Protein AF-A0A9N9J9A0-F1 (afdb_monomer)

Mean predicted aligned error: 14.8 Å

Secondary structure (DSSP, 8-state):
----SSTT-HHHHHHHHHHHHHHHHHHHHHHHHHHHHHHHHHHHHHHHHHHHHHHT-S-------HHHHHHHHHHHHHHHHHHHHHHHHHHHHHHHHHHHHH----HHHHHHHHHHHHHHHHHHHHHHHTSHHHHHHHHHHHHHHHHS-----HHHHHHHHHHHHHHHTTS--S-THHHHHHHHHHHHHHHHHHHHHHHHHHHHTT-

Solvent-accessible surface area (backbone atoms only — not comparable to full-atom values): 12243 Å² total; per-residue (Å²): 136,82,89,71,86,67,86,84,47,72,69,57,52,53,51,53,46,46,68,62,46,45,59,51,52,51,52,52,52,50,52,42,50,53,51,51,52,52,52,53,52,52,51,54,54,52,53,56,53,64,57,51,59,70,77,60,79,84,76,81,90,78,86,82,67,72,70,56,56,56,53,53,53,53,52,52,55,55,62,55,48,54,50,53,52,51,52,54,51,50,54,42,54,52,53,51,51,50,42,67,74,64,72,60,85,51,70,68,61,56,52,50,49,54,50,44,59,50,47,53,56,50,51,52,52,50,56,55,54,67,31,68,68,48,48,49,51,51,51,52,52,50,48,49,63,71,66,46,71,76,87,68,61,61,68,62,59,52,54,59,49,54,59,55,48,67,68,54,71,78,76,66,91,85,68,70,73,66,61,56,54,56,54,53,56,51,53,56,53,53,54,53,54,57,50,56,52,52,53,52,52,57,55,61,73,75,109

pLDDT: mean 76.97, std 12.54, range [43.31, 94.62]

Structure (mmCIF, N/CA/C/O backbone):
data_AF-A0A9N9J9A0-F1
#
_entry.id   AF-A0A9N9J9A0-F1
#
loop_
_atom_site.group_PDB
_atom_site.id
_atom_site.type_symbol
_atom_site.label_atom_id
_atom_site.label_alt_id
_atom_site.label_comp_id
_atom_site.label_asym_id
_atom_site.label_entity_id
_atom_site.label_seq_id
_atom_site.pdbx_PDB_ins_code
_atom_site.Cartn_x
_atom_site.Cartn_y
_atom_site.Cartn_z
_atom_site.occupancy
_atom_site.B_iso_or_equiv
_atom_site.auth_seq_id
_atom_site.auth_comp_id
_atom_site.auth_asym_id
_atom_site.auth_atom_id
_atom_site.pdbx_PDB_model_num
ATOM 1 N N . ALA A 1 1 ? 25.881 -17.211 -15.265 1.00 43.31 1 ALA A N 1
ATOM 2 C CA . ALA A 1 1 ? 24.775 -17.915 -15.944 1.00 43.31 1 ALA A CA 1
ATOM 3 C C . ALA A 1 1 ? 24.354 -17.073 -17.140 1.00 43.31 1 ALA A C 1
ATOM 5 O O . ALA A 1 1 ? 23.996 -15.922 -16.944 1.00 43.31 1 ALA A O 1
ATOM 6 N N . CYS A 1 2 ? 24.502 -17.584 -18.363 1.00 59.59 2 CYS A N 1
ATOM 7 C CA . CYS A 1 2 ? 24.182 -16.847 -19.588 1.00 59.59 2 CYS A CA 1
ATOM 8 C C . CYS A 1 2 ? 22.933 -17.497 -20.194 1.00 59.59 2 CYS A C 1
ATOM 10 O O . CYS A 1 2 ? 23.038 -18.396 -21.021 1.00 59.59 2 CYS A O 1
ATOM 12 N N . TRP A 1 3 ? 21.762 -17.147 -19.658 1.00 70.44 3 TRP A N 1
ATOM 13 C CA . TRP A 1 3 ? 20.478 -17.702 -20.110 1.00 70.44 3 TRP A CA 1
ATOM 14 C C . TRP A 1 3 ? 20.016 -17.107 -21.446 1.00 70.44 3 TRP A C 1
ATOM 16 O O . TRP A 1 3 ? 19.292 -17.766 -22.182 1.00 70.44 3 TRP A O 1
ATOM 26 N N . TYR A 1 4 ? 20.506 -15.920 -21.809 1.00 70.94 4 TYR A N 1
ATOM 27 C CA . TYR A 1 4 ? 20.144 -15.241 -23.049 1.00 70.94 4 TYR A CA 1
ATOM 28 C C . TYR A 1 4 ? 21.379 -15.048 -23.929 1.00 70.94 4 TYR A C 1
ATOM 30 O O . TYR A 1 4 ? 22.237 -14.207 -23.665 1.00 70.94 4 TYR A O 1
ATOM 38 N N . ARG A 1 5 ? 21.499 -15.868 -24.978 1.00 68.12 5 ARG A N 1
ATOM 39 C CA . ARG A 1 5 ? 22.573 -15.769 -25.975 1.00 68.12 5 ARG A CA 1
ATOM 40 C C . ARG A 1 5 ? 22.069 -14.912 -27.141 1.00 68.12 5 ARG A C 1
ATOM 42 O O . ARG A 1 5 ? 21.139 -15.318 -27.827 1.00 68.12 5 ARG A O 1
ATOM 49 N N . GLY A 1 6 ? 22.675 -13.740 -27.353 1.00 73.38 6 GLY A N 1
ATOM 50 C CA . GLY A 1 6 ? 22.263 -12.779 -28.391 1.00 73.38 6 GLY A CA 1
ATOM 51 C C . GLY A 1 6 ? 21.416 -11.613 -27.866 1.00 73.38 6 GLY A C 1
ATOM 52 O O . GLY A 1 6 ? 20.365 -11.309 -28.436 1.00 73.38 6 GLY A O 1
ATOM 53 N N . SER A 1 7 ? 21.850 -10.972 -26.774 1.00 59.47 7 SER A N 1
ATOM 54 C CA . SER A 1 7 ? 21.230 -9.740 -26.278 1.00 59.47 7 SER A CA 1
ATOM 55 C C . SER A 1 7 ? 21.417 -8.615 -27.307 1.00 59.47 7 SER A C 1
ATOM 57 O O . SER A 1 7 ? 22.534 -8.307 -27.717 1.00 59.47 7 SER A O 1
ATOM 59 N N . GLY A 1 8 ? 20.309 -8.047 -27.787 1.00 67.50 8 GLY A N 1
ATOM 60 C CA . GLY A 1 8 ? 20.309 -6.956 -28.772 1.00 67.50 8 GLY A CA 1
ATOM 61 C C . GLY A 1 8 ? 19.260 -7.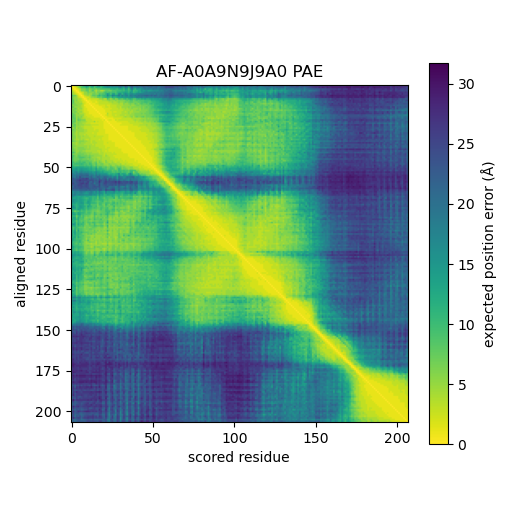091 -29.878 1.00 67.50 8 GLY A C 1
ATOM 62 O O . GLY A 1 8 ? 18.874 -6.091 -30.474 1.00 67.50 8 GLY A O 1
ATOM 63 N N . GLN A 1 9 ? 18.741 -8.296 -30.135 1.00 81.31 9 GLN A N 1
ATOM 64 C CA . GLN A 1 9 ? 17.610 -8.488 -31.051 1.00 81.31 9 GLN A CA 1
ATOM 65 C C . GLN A 1 9 ? 16.278 -8.257 -30.319 1.00 81.31 9 GLN A C 1
ATOM 67 O O . GLN A 1 9 ? 16.037 -8.861 -29.274 1.00 81.31 9 GLN A O 1
ATOM 72 N N . GLN A 1 10 ? 15.394 -7.424 -30.886 1.00 80.38 10 GLN A N 1
ATOM 73 C CA . GLN A 1 10 ? 14.106 -7.030 -30.280 1.00 80.38 10 GLN A CA 1
ATOM 74 C C . GLN A 1 10 ? 13.225 -8.222 -29.857 1.00 80.38 10 GLN A C 1
ATOM 76 O O . GLN A 1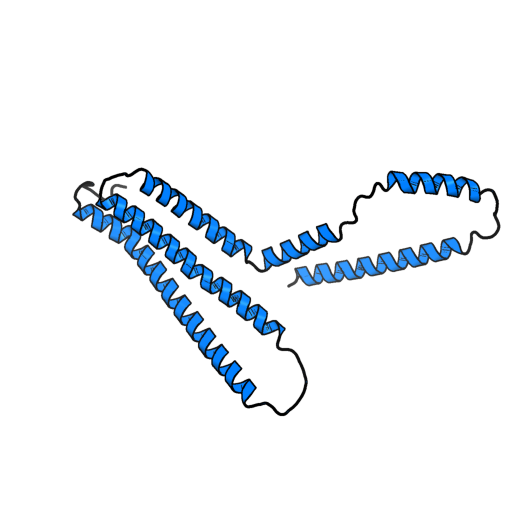 10 ? 12.514 -8.149 -28.859 1.00 80.38 10 GLN A O 1
ATOM 81 N N . TYR A 1 11 ? 13.302 -9.345 -30.577 1.00 82.31 11 TYR A N 1
ATOM 82 C CA . TYR A 1 11 ? 12.536 -10.553 -30.258 1.00 82.31 11 TYR A CA 1
ATOM 83 C C . TYR A 1 11 ? 12.994 -11.242 -28.967 1.00 82.31 11 TYR A C 1
ATOM 85 O O . TYR A 1 11 ? 12.156 -11.651 -28.167 1.00 82.31 11 TYR A O 1
ATOM 93 N N . ASN A 1 12 ? 14.307 -11.325 -28.729 1.00 83.81 12 ASN A N 1
ATOM 94 C CA . ASN A 1 12 ? 14.851 -11.896 -27.490 1.00 83.81 12 ASN A CA 1
ATOM 95 C C . ASN A 1 12 ? 14.485 -11.023 -26.286 1.00 83.81 12 ASN A C 1
ATOM 97 O O . ASN A 1 12 ? 14.220 -11.528 -25.202 1.00 83.81 12 ASN A O 1
ATOM 101 N N . LEU A 1 13 ? 14.409 -9.717 -26.533 1.00 78.44 13 LEU A N 1
ATOM 102 C CA . LEU A 1 13 ? 14.071 -8.683 -25.575 1.00 78.44 13 LEU A CA 1
ATOM 103 C C . LEU A 1 13 ? 12.643 -8.837 -25.017 1.00 78.44 13 LEU A C 1
ATOM 105 O O . LEU A 1 13 ? 12.423 -8.858 -23.809 1.00 78.44 13 LEU A O 1
ATOM 109 N N . ILE A 1 14 ? 11.667 -8.997 -25.916 1.00 84.25 14 ILE A N 1
ATOM 110 C CA . ILE A 1 14 ? 10.261 -9.240 -25.561 1.00 84.25 14 ILE A CA 1
ATOM 111 C C . ILE A 1 14 ? 10.106 -10.561 -24.814 1.00 84.25 14 ILE A C 1
ATOM 113 O O . ILE A 1 14 ? 9.316 -10.652 -23.877 1.00 84.25 14 ILE A O 1
ATOM 117 N N . TRP A 1 15 ? 10.862 -11.581 -25.217 1.00 84.81 15 TRP A N 1
ATOM 118 C CA . TRP A 1 15 ? 10.789 -12.899 -24.602 1.00 84.81 15 TRP A CA 1
ATOM 119 C C . TRP A 1 15 ? 11.352 -12.898 -23.173 1.00 84.81 15 TRP A C 1
ATOM 121 O O . TRP A 1 15 ? 10.729 -13.454 -22.266 1.00 84.81 15 TRP A O 1
ATOM 131 N N . GLU A 1 16 ? 12.483 -12.221 -22.955 1.00 84.38 16 GLU A N 1
ATOM 132 C CA . GLU A 1 16 ? 13.080 -12.003 -21.633 1.00 84.38 16 GLU A CA 1
ATOM 133 C C . GLU A 1 16 ? 12.138 -11.208 -20.720 1.00 84.38 16 GLU A C 1
ATOM 135 O O . GLU A 1 16 ? 11.860 -11.621 -19.593 1.00 84.38 16 GLU A O 1
ATOM 140 N N . TRP A 1 17 ? 11.557 -10.123 -21.235 1.00 84.19 17 TRP A N 1
ATOM 141 C CA . TRP A 1 17 ? 10.593 -9.321 -20.487 1.00 84.19 17 TRP A CA 1
ATOM 142 C C . TRP A 1 17 ? 9.337 -10.121 -20.116 1.00 84.19 17 TRP A C 1
ATOM 144 O O . TRP A 1 17 ? 8.931 -10.140 -18.955 1.00 84.19 17 TRP A O 1
ATOM 154 N N . ALA A 1 18 ? 8.744 -10.837 -21.075 1.00 87.75 18 ALA A N 1
ATOM 155 C CA . ALA A 1 18 ? 7.519 -11.600 -20.856 1.00 87.75 18 ALA A CA 1
ATOM 156 C C . ALA A 1 18 ? 7.714 -12.744 -19.851 1.00 87.75 18 ALA A C 1
ATOM 158 O O . ALA A 1 18 ? 6.825 -13.013 -19.044 1.00 87.75 18 ALA A O 1
ATOM 159 N N . THR A 1 19 ? 8.873 -13.406 -19.863 1.00 87.50 19 THR A N 1
ATOM 160 C CA . THR A 1 19 ? 9.164 -14.476 -18.898 1.00 87.50 19 THR A CA 1
ATOM 161 C C . THR A 1 19 ? 9.528 -13.965 -17.513 1.00 87.50 19 THR A C 1
ATOM 163 O O . THR A 1 19 ? 9.280 -14.677 -16.544 1.00 87.50 19 THR A O 1
ATOM 166 N N . PHE A 1 20 ? 10.066 -12.753 -17.384 1.00 81.19 20 PHE A N 1
ATOM 167 C CA . PHE A 1 20 ? 10.393 -12.193 -16.076 1.00 81.19 20 PHE A CA 1
ATOM 168 C C . PHE A 1 20 ? 9.203 -11.461 -15.442 1.00 81.19 20 PHE A C 1
ATOM 170 O O . PHE A 1 20 ? 8.814 -11.760 -14.315 1.00 81.19 20 PHE A O 1
ATOM 177 N N . TYR A 1 21 ? 8.578 -10.545 -16.182 1.00 82.75 21 TYR A N 1
ATOM 178 C CA . TYR A 1 21 ? 7.505 -9.686 -15.676 1.00 82.75 21 TYR A CA 1
ATOM 179 C C . TYR A 1 21 ? 6.114 -10.278 -15.875 1.00 82.75 21 TYR A C 1
ATOM 181 O O . TYR A 1 21 ? 5.261 -10.108 -15.009 1.00 82.75 21 TYR A O 1
ATOM 189 N N . GLY A 1 22 ? 5.883 -11.045 -16.945 1.00 85.25 22 GLY A N 1
ATOM 190 C CA . GLY A 1 22 ? 4.546 -11.560 -17.256 1.00 85.25 22 GLY A CA 1
ATOM 191 C C . GLY A 1 22 ? 3.948 -12.418 -16.137 1.00 85.25 22 GLY A C 1
ATOM 192 O O . GLY A 1 22 ? 2.769 -12.286 -15.814 1.00 85.25 22 GLY A O 1
ATOM 193 N N . TRP A 1 23 ? 4.762 -13.250 -15.478 1.00 87.94 23 TRP A N 1
ATOM 194 C CA . TRP A 1 23 ? 4.314 -14.058 -14.335 1.00 87.94 23 TRP A CA 1
ATOM 195 C C . TRP A 1 23 ? 4.054 -13.228 -13.079 1.00 87.94 23 TRP A C 1
ATOM 197 O O . TRP A 1 23 ? 3.129 -13.529 -12.319 1.00 87.94 23 TRP A O 1
ATOM 207 N N . ILE A 1 24 ? 4.856 -12.185 -12.863 1.00 80.19 24 ILE A N 1
ATOM 208 C CA . ILE A 1 24 ? 4.695 -11.261 -11.739 1.00 80.19 24 ILE A CA 1
ATOM 209 C C . ILE A 1 24 ? 3.388 -10.487 -11.920 1.00 80.19 24 ILE A C 1
ATOM 211 O O . ILE A 1 24 ? 2.549 -10.491 -11.020 1.00 80.19 24 ILE A O 1
ATOM 215 N N . ASP A 1 25 ? 3.161 -9.928 -13.106 1.00 79.88 25 ASP A N 1
ATOM 216 C CA . ASP A 1 25 ? 1.951 -9.179 -13.437 1.00 79.88 25 ASP A CA 1
ATOM 217 C C . ASP A 1 25 ? 0.699 -10.059 -13.366 1.00 79.88 25 ASP A C 1
ATOM 219 O O . ASP A 1 25 ? -0.306 -9.655 -12.779 1.00 79.88 25 ASP A O 1
ATOM 223 N N . ALA A 1 26 ? 0.757 -11.294 -13.876 1.00 86.12 26 ALA A N 1
ATOM 224 C CA . ALA A 1 26 ? -0.345 -12.249 -13.760 1.00 86.12 26 ALA A CA 1
ATOM 225 C C . ALA A 1 26 ? -0.665 -12.590 -12.294 1.00 86.12 26 ALA A C 1
ATOM 227 O O . ALA A 1 26 ? -1.836 -12.641 -11.909 1.00 86.12 26 ALA A O 1
ATOM 228 N N . SER A 1 27 ? 0.363 -12.774 -11.459 1.00 85.19 27 SER A N 1
ATOM 229 C CA . SER A 1 27 ? 0.202 -13.045 -10.024 1.00 85.19 27 SER A CA 1
ATOM 230 C C . SER A 1 27 ? -0.416 -11.854 -9.290 1.00 85.19 27 SER A C 1
ATOM 232 O O . SER A 1 27 ? -1.332 -12.020 -8.483 1.00 85.19 27 SER A O 1
ATOM 234 N N . ILE A 1 28 ? 0.042 -10.641 -9.603 1.00 80.75 28 ILE A N 1
ATOM 235 C CA . ILE A 1 28 ? -0.497 -9.395 -9.055 1.00 80.75 28 ILE A CA 1
ATOM 236 C C . ILE A 1 28 ? -1.964 -9.220 -9.460 1.00 80.75 28 ILE A C 1
ATOM 238 O O . ILE A 1 28 ? -2.813 -8.946 -8.606 1.00 8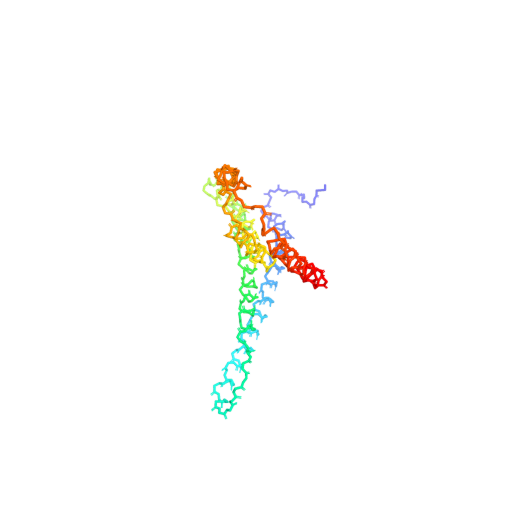0.75 28 ILE A O 1
ATOM 242 N N . LEU A 1 29 ? -2.276 -9.405 -10.745 1.00 83.69 29 LEU A N 1
ATOM 243 C CA . LEU A 1 29 ? -3.627 -9.268 -11.278 1.00 83.69 29 LEU A CA 1
ATOM 244 C C . LEU A 1 29 ? -4.579 -10.278 -10.632 1.00 83.69 29 LEU A C 1
ATOM 246 O O . LEU A 1 29 ? -5.676 -9.912 -10.208 1.00 83.69 29 LEU A O 1
ATOM 250 N N . TYR A 1 30 ? -4.143 -11.531 -10.494 1.00 86.94 30 TYR A N 1
ATOM 251 C CA . TYR A 1 30 ? -4.898 -12.571 -9.803 1.00 86.94 30 TYR A CA 1
ATOM 252 C C . TYR A 1 30 ? -5.202 -12.180 -8.349 1.00 86.94 30 TYR A C 1
ATOM 254 O O . TYR A 1 30 ? -6.363 -12.204 -7.930 1.00 86.94 30 TYR A O 1
ATOM 262 N N . CYS A 1 31 ? -4.192 -11.732 -7.598 1.00 82.56 31 CYS A N 1
ATOM 263 C CA . CYS A 1 31 ? -4.366 -11.251 -6.226 1.00 82.56 31 CYS A CA 1
ATOM 264 C C . CYS A 1 31 ? -5.357 -10.081 -6.142 1.00 82.56 31 CYS A C 1
ATOM 266 O O . CYS A 1 31 ? -6.235 -10.075 -5.276 1.00 82.56 31 CYS A O 1
ATOM 268 N N . ALA A 1 32 ? -5.269 -9.114 -7.058 1.00 80.81 32 ALA A N 1
ATOM 269 C CA . ALA A 1 32 ? -6.185 -7.980 -7.103 1.00 80.81 32 ALA A CA 1
ATOM 270 C C . ALA A 1 32 ? -7.634 -8.424 -7.358 1.00 80.81 32 ALA A C 1
ATOM 272 O O . ALA A 1 32 ? -8.543 -7.975 -6.657 1.00 80.81 32 ALA A O 1
ATOM 273 N N . ILE A 1 33 ? -7.856 -9.344 -8.302 1.00 87.94 33 ILE A N 1
ATOM 274 C CA . ILE A 1 33 ? -9.187 -9.892 -8.600 1.00 87.94 33 ILE A CA 1
ATOM 275 C C . ILE A 1 33 ? -9.775 -10.577 -7.363 1.00 87.94 33 ILE A C 1
ATOM 277 O O . ILE A 1 33 ? -10.915 -10.288 -6.992 1.00 87.94 33 ILE A O 1
ATOM 281 N N . VAL A 1 34 ? -9.002 -11.433 -6.687 1.00 88.50 34 VAL A N 1
ATOM 282 C CA . VAL A 1 34 ? -9.450 -12.134 -5.472 1.00 88.50 34 VAL A CA 1
ATOM 283 C C . VAL A 1 34 ? -9.831 -11.137 -4.375 1.00 88.50 34 VAL A C 1
ATOM 285 O O . VAL A 1 34 ? -10.915 -11.249 -3.797 1.00 88.50 34 VAL A O 1
ATOM 288 N N . ILE A 1 35 ? -9.003 -10.116 -4.128 1.00 83.19 35 ILE A N 1
ATOM 289 C CA . ILE A 1 35 ? -9.296 -9.066 -3.140 1.00 83.19 35 ILE A CA 1
ATOM 290 C C . ILE A 1 35 ? -10.585 -8.320 -3.505 1.00 83.19 35 ILE A C 1
ATOM 292 O O . ILE A 1 35 ? -11.461 -8.152 -2.655 1.00 83.19 35 ILE A O 1
ATOM 296 N N . ILE A 1 36 ? -10.751 -7.922 -4.768 1.00 84.75 36 ILE A N 1
ATOM 297 C CA . ILE A 1 36 ? -11.958 -7.230 -5.239 1.00 84.75 36 ILE A CA 1
ATOM 298 C C . ILE A 1 36 ? -13.198 -8.114 -5.050 1.00 84.75 36 ILE A C 1
ATOM 300 O O . ILE A 1 36 ? -14.227 -7.627 -4.577 1.00 84.75 36 ILE A O 1
ATOM 304 N N . MET A 1 37 ? -13.123 -9.410 -5.368 1.00 91.00 37 MET A N 1
ATOM 305 C CA . MET A 1 37 ? -14.230 -10.350 -5.155 1.00 91.00 37 MET A CA 1
ATOM 306 C C . MET A 1 37 ? -14.610 -10.456 -3.676 1.00 91.00 37 MET A C 1
ATOM 308 O O . MET A 1 37 ? -15.797 -10.404 -3.342 1.00 91.00 37 MET A O 1
ATOM 312 N N . VAL A 1 38 ? -13.619 -10.554 -2.787 1.00 87.00 38 VAL A N 1
ATOM 313 C CA . VAL A 1 38 ? -13.830 -10.606 -1.334 1.00 87.00 38 VAL A CA 1
ATOM 314 C C . VAL A 1 38 ? -14.489 -9.318 -0.838 1.00 87.00 38 VAL A C 1
ATOM 316 O O . VAL A 1 38 ? -15.521 -9.392 -0.170 1.00 87.00 38 VAL A O 1
ATOM 319 N N . ILE A 1 39 ? -13.985 -8.143 -1.235 1.00 83.25 39 ILE A N 1
ATOM 320 C CA . ILE A 1 39 ? -14.57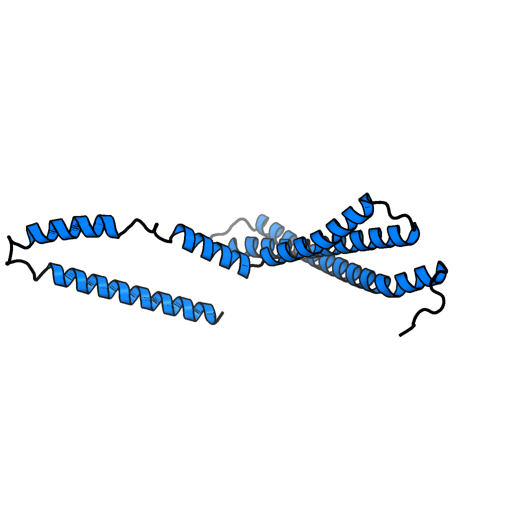3 -6.841 -0.873 1.00 83.25 39 ILE A CA 1
ATOM 321 C C . ILE A 1 39 ? -16.025 -6.745 -1.357 1.00 83.25 39 ILE A C 1
ATOM 323 O O . ILE A 1 39 ? -16.909 -6.377 -0.582 1.00 83.25 39 ILE A O 1
ATOM 327 N N . ARG A 1 40 ? -16.305 -7.104 -2.620 1.00 88.94 40 ARG A N 1
ATOM 328 C CA . ARG A 1 40 ? -17.672 -7.071 -3.172 1.00 88.94 40 ARG A CA 1
ATOM 329 C C . ARG A 1 40 ? -18.605 -7.994 -2.393 1.00 88.94 40 ARG A C 1
ATOM 331 O O . ARG A 1 40 ? -19.726 -7.596 -2.086 1.00 88.94 40 ARG A O 1
ATOM 338 N N . LYS A 1 41 ? -18.142 -9.192 -2.025 1.00 89.69 41 LYS A N 1
ATOM 339 C CA . LYS A 1 41 ? -18.914 -10.141 -1.212 1.00 89.69 41 LYS A CA 1
ATOM 340 C C . LYS A 1 41 ? -19.201 -9.585 0.187 1.00 89.69 41 LYS A C 1
ATOM 342 O O . LYS A 1 41 ? -20.345 -9.649 0.627 1.00 89.69 41 LYS A O 1
ATOM 347 N N . LEU A 1 42 ? -18.209 -8.988 0.848 1.00 84.62 42 LEU A N 1
ATOM 348 C CA . LEU A 1 42 ? -18.375 -8.321 2.147 1.00 84.62 42 LEU A CA 1
ATOM 349 C C . LEU A 1 42 ? -19.381 -7.164 2.075 1.00 84.62 42 LEU A C 1
ATOM 351 O O . LEU A 1 42 ? -20.272 -7.082 2.917 1.00 84.62 42 LEU A O 1
ATOM 355 N N . HIS A 1 43 ? -19.303 -6.320 1.044 1.00 85.00 43 HIS A N 1
ATOM 356 C CA . HIS A 1 43 ? -20.255 -5.224 0.845 1.00 85.00 43 HIS A CA 1
ATOM 357 C C . HIS A 1 43 ? -21.686 -5.711 0.594 1.00 85.00 43 HIS A C 1
ATOM 359 O O . HIS A 1 43 ? -22.634 -5.115 1.104 1.00 85.00 43 HIS A O 1
ATOM 365 N N . LEU A 1 44 ? -21.857 -6.795 -0.168 1.00 89.88 44 LEU A N 1
ATOM 366 C CA . LEU A 1 44 ? -23.172 -7.398 -0.396 1.00 89.88 44 LEU A CA 1
ATOM 367 C C . LEU A 1 44 ? -23.779 -7.943 0.903 1.00 89.88 44 LEU A C 1
ATOM 369 O O . LEU A 1 44 ? -24.964 -7.727 1.157 1.00 89.88 44 LEU A O 1
ATOM 373 N N . VAL A 1 45 ? -22.972 -8.604 1.738 1.00 87.50 45 VAL A N 1
ATOM 374 C CA . VAL A 1 45 ? -23.412 -9.101 3.052 1.00 87.50 45 VAL A CA 1
ATOM 375 C C . VAL A 1 45 ? -23.772 -7.940 3.980 1.00 87.50 45 VAL A C 1
ATOM 377 O O . VAL A 1 45 ? -24.846 -7.963 4.576 1.00 87.50 45 VAL A O 1
ATOM 380 N N . ALA A 1 46 ? -22.940 -6.897 4.042 1.00 83.19 46 ALA A N 1
ATOM 381 C CA . ALA A 1 46 ? -23.207 -5.708 4.853 1.00 83.19 46 ALA A CA 1
ATOM 382 C C . ALA A 1 46 ? -24.522 -5.018 4.449 1.00 83.19 46 ALA A C 1
ATOM 384 O O . ALA A 1 46 ? -25.360 -4.738 5.302 1.00 83.19 46 ALA A O 1
ATOM 385 N N . LYS A 1 47 ? -24.765 -4.845 3.142 1.00 87.50 47 LYS A N 1
ATOM 386 C CA . LYS A 1 47 ? -26.001 -4.231 2.630 1.00 87.50 47 LYS A CA 1
ATOM 387 C C . LYS A 1 47 ? -27.254 -5.050 2.964 1.00 87.50 47 LYS A C 1
ATOM 389 O O . LYS A 1 47 ? -28.318 -4.476 3.178 1.00 87.50 47 LYS A O 1
ATOM 394 N N . LYS A 1 48 ? -27.148 -6.384 3.003 1.00 88.00 48 LYS A N 1
ATOM 395 C CA . LYS A 1 48 ? -28.270 -7.263 3.371 1.00 88.00 48 LYS A CA 1
ATOM 396 C C . LYS A 1 48 ? -28.654 -7.110 4.846 1.00 88.00 48 LYS A C 1
ATOM 398 O O . LYS A 1 48 ? -29.836 -7.175 5.161 1.00 88.00 48 LYS A O 1
ATOM 403 N N . ILE A 1 49 ? -27.670 -6.896 5.720 1.00 82.88 49 ILE A N 1
ATOM 404 C CA . ILE A 1 49 ? -27.890 -6.673 7.155 1.00 82.88 49 ILE A CA 1
ATOM 405 C C . ILE A 1 49 ? -28.536 -5.301 7.380 1.00 82.88 49 ILE A C 1
ATOM 407 O O . ILE A 1 49 ? -29.580 -5.230 8.022 1.00 82.88 49 ILE A O 1
ATOM 411 N N . ASP A 1 50 ? -28.007 -4.244 6.754 1.00 82.69 50 ASP A N 1
ATOM 412 C CA . ASP A 1 50 ? -28.562 -2.884 6.877 1.00 82.69 50 ASP A CA 1
ATOM 413 C C . ASP A 1 50 ? -30.034 -2.792 6.405 1.00 82.69 50 ASP A C 1
ATOM 415 O O . ASP A 1 50 ? -30.812 -1.991 6.921 1.00 82.69 50 ASP A O 1
ATOM 419 N N . GLY A 1 51 ? -30.446 -3.620 5.435 1.00 82.69 51 GLY A N 1
ATOM 420 C CA . GLY A 1 51 ? -31.833 -3.666 4.952 1.00 82.69 51 GLY A CA 1
ATOM 421 C C . GLY A 1 51 ? -32.826 -4.363 5.895 1.00 82.69 51 GLY A C 1
ATOM 422 O O . GLY A 1 51 ? -34.017 -4.053 5.856 1.00 82.69 51 GLY A O 1
ATOM 423 N N . LEU A 1 52 ? -32.363 -5.290 6.743 1.00 77.62 52 LEU A N 1
ATOM 424 C CA . LEU A 1 52 ? -33.213 -6.035 7.686 1.00 77.62 52 LEU A CA 1
ATOM 425 C C . LEU A 1 52 ? -33.536 -5.223 8.950 1.00 77.62 52 LEU A C 1
ATOM 427 O O . LEU A 1 52 ? -34.639 -5.347 9.492 1.00 77.62 52 LEU A O 1
ATOM 431 N N . ASP A 1 53 ? -32.618 -4.351 9.371 1.00 70.25 53 ASP A N 1
ATOM 432 C CA . ASP A 1 53 ? -32.814 -3.474 10.532 1.00 70.25 53 ASP A CA 1
ATOM 433 C C . ASP A 1 53 ? -33.933 -2.447 10.303 1.00 70.25 53 ASP A C 1
ATOM 435 O O . ASP A 1 53 ? -34.696 -2.149 11.220 1.00 70.25 53 ASP A O 1
ATOM 439 N N . PHE A 1 54 ? -34.124 -1.967 9.068 1.00 68.62 54 PHE A N 1
ATOM 440 C CA . PHE A 1 54 ? -35.199 -1.014 8.760 1.00 68.62 54 PHE A CA 1
ATOM 441 C C . PHE A 1 54 ? -36.607 -1.622 8.871 1.00 68.62 54 PHE A C 1
ATOM 443 O O . PHE A 1 54 ? -37.539 -0.931 9.281 1.00 68.62 54 PHE A O 1
ATOM 450 N N . SER A 1 55 ? -36.774 -2.911 8.553 1.00 67.25 55 SER A N 1
ATOM 451 C CA . SER A 1 55 ? -38.085 -3.583 8.624 1.00 67.25 55 SER A CA 1
ATOM 452 C C . SER A 1 55 ? -38.446 -4.094 10.025 1.00 67.25 55 SER A C 1
ATOM 454 O O . SER A 1 55 ? -39.607 -4.408 10.270 1.00 67.25 55 SER A O 1
ATOM 456 N N . SER A 1 56 ? -37.492 -4.142 10.962 1.00 61.72 56 SER A N 1
ATOM 457 C CA . SER A 1 56 ? -37.685 -4.712 12.310 1.00 61.72 56 SER A CA 1
ATOM 458 C C . SER A 1 56 ? -37.868 -3.644 13.403 1.00 61.72 56 SER A C 1
ATOM 460 O O . SER A 1 56 ? -37.652 -3.894 14.591 1.00 61.72 56 SER A O 1
ATOM 462 N N . THR A 1 57 ? -38.286 -2.435 13.018 1.00 56.75 57 THR A N 1
ATOM 463 C CA . THR A 1 57 ? -38.548 -1.314 13.932 1.00 56.75 57 THR A CA 1
ATOM 464 C C . THR A 1 57 ? -39.837 -1.554 14.723 1.00 56.75 57 THR A C 1
ATOM 466 O O . THR A 1 57 ? -40.889 -1.057 14.340 1.00 56.75 57 THR A O 1
ATOM 469 N N . SER A 1 58 ? -39.797 -2.348 15.800 1.00 56.94 58 SER A N 1
ATOM 470 C CA . SER A 1 58 ? -40.738 -2.245 16.943 1.00 56.94 58 SER A CA 1
ATOM 471 C C . SER A 1 58 ? -40.523 -3.311 18.031 1.00 56.94 58 SER A C 1
ATOM 473 O O . SER A 1 58 ? -41.436 -4.057 18.364 1.00 56.94 58 SER A O 1
ATOM 475 N N . ARG A 1 59 ? -39.332 -3.383 18.639 1.00 50.94 59 ARG A N 1
ATOM 476 C CA . ARG A 1 59 ? -39.143 -3.706 20.079 1.00 50.94 59 ARG A CA 1
ATOM 477 C C . ARG A 1 59 ? -37.647 -3.773 20.377 1.00 50.94 59 ARG A C 1
ATOM 479 O O . ARG A 1 59 ? -36.950 -4.671 19.942 1.00 50.94 59 ARG A O 1
ATOM 486 N N . SER A 1 60 ? -37.111 -2.704 20.951 1.00 49.00 60 SER A N 1
ATOM 487 C CA . SER A 1 60 ? -36.869 -2.584 22.396 1.00 49.00 60 SER A CA 1
ATOM 488 C C . SER A 1 60 ? -35.458 -3.032 22.781 1.00 49.00 60 SER A C 1
ATOM 490 O O . SER A 1 60 ? -35.190 -4.199 23.028 1.00 49.00 60 SER A O 1
ATOM 492 N N . SER A 1 61 ? -34.589 -2.023 22.867 1.00 61.38 61 SER A N 1
ATOM 493 C CA . SER A 1 61 ? -33.621 -1.819 23.951 1.00 61.38 61 SER A CA 1
ATOM 494 C C . SER A 1 61 ? -32.764 -3.011 24.393 1.00 61.38 61 SER A C 1
ATOM 496 O O . SER A 1 61 ? -33.077 -3.680 25.377 1.00 61.38 61 SER A O 1
ATOM 498 N N . SER A 1 62 ? -31.598 -3.152 23.765 1.00 52.41 62 SER A N 1
ATOM 499 C CA . SER A 1 62 ? -30.314 -3.309 24.469 1.00 52.41 62 SER A CA 1
ATOM 500 C C . SER A 1 62 ? -29.173 -3.147 23.461 1.00 52.41 62 SER A C 1
ATOM 502 O O . SER A 1 62 ? -28.858 -4.052 22.696 1.00 52.41 62 SER A O 1
ATOM 504 N N . HIS A 1 63 ? -28.592 -1.943 23.410 1.00 52.47 63 HIS A N 1
ATOM 505 C CA . HIS A 1 63 ? -27.282 -1.698 22.792 1.00 52.47 63 HIS A CA 1
ATOM 506 C C . HIS A 1 63 ? -26.214 -2.638 23.396 1.00 52.47 63 HIS A C 1
ATOM 508 O O . HIS A 1 63 ? -26.358 -2.965 24.574 1.00 52.47 63 HIS A O 1
ATOM 514 N N . PRO A 1 64 ? -25.124 -3.009 22.676 1.00 55.41 64 PRO A N 1
ATOM 515 C CA . PRO A 1 64 ? -24.542 -2.269 21.541 1.00 55.41 64 PRO A CA 1
ATOM 516 C C . PRO A 1 64 ? -24.017 -3.123 20.349 1.00 55.41 64 PRO A C 1
ATOM 518 O O . PRO A 1 64 ? -23.271 -4.076 20.551 1.00 55.41 64 PRO A O 1
ATOM 521 N N . PRO A 1 65 ? -24.221 -2.690 19.085 1.00 60.91 65 PRO A N 1
ATOM 522 C CA . PRO A 1 65 ? -23.356 -3.107 17.968 1.00 60.91 65 PRO A CA 1
ATOM 523 C C . PRO A 1 65 ? -22.519 -1.958 17.367 1.00 60.91 65 PRO A C 1
ATOM 525 O O . PRO A 1 65 ? -21.858 -2.134 16.348 1.00 60.91 65 PRO A O 1
ATOM 528 N N . LEU A 1 66 ? -22.490 -0.769 17.982 1.00 59.09 66 LEU A N 1
ATOM 529 C CA . LEU A 1 66 ? -21.745 0.388 17.450 1.00 59.09 66 LEU A CA 1
ATOM 530 C C . LEU A 1 66 ? -20.225 0.151 17.334 1.00 59.09 66 LEU A C 1
ATOM 532 O O . LEU A 1 66 ? -19.587 0.721 16.453 1.00 59.09 66 LEU A O 1
ATOM 536 N N . ILE A 1 67 ? -19.656 -0.717 18.177 1.00 62.66 67 ILE A N 1
ATOM 537 C CA . ILE A 1 67 ? -18.216 -1.031 18.196 1.00 62.66 67 ILE A CA 1
ATOM 538 C C . ILE A 1 67 ? -17.799 -1.917 17.007 1.00 62.66 67 ILE A C 1
ATOM 540 O O . ILE A 1 67 ? -16.688 -1.773 16.493 1.00 62.66 67 ILE A O 1
ATOM 544 N N . SER A 1 68 ? -18.676 -2.798 16.510 1.00 66.88 68 SER A N 1
ATOM 545 C CA . SER A 1 68 ? -18.324 -3.696 15.400 1.00 66.88 68 SER A CA 1
ATOM 546 C C . SER A 1 68 ? -18.265 -2.954 14.061 1.00 66.88 68 SER A C 1
ATOM 548 O O . SER A 1 68 ? -17.397 -3.238 13.234 1.00 66.88 68 SER A O 1
ATOM 550 N N . LYS A 1 69 ? -19.110 -1.934 13.863 1.00 69.38 69 LYS A N 1
ATOM 551 C CA . LYS A 1 69 ? -19.166 -1.156 12.613 1.00 69.38 69 LYS A CA 1
ATOM 552 C C . LYS A 1 69 ? -17.866 -0.395 12.328 1.00 69.38 69 LYS A C 1
ATOM 554 O O . LYS A 1 69 ? -17.399 -0.369 11.188 1.00 69.38 69 LYS A O 1
ATOM 559 N N . THR A 1 70 ? -17.245 0.190 13.352 1.00 72.19 70 THR A N 1
ATOM 560 C CA . THR A 1 70 ? -15.964 0.907 13.229 1.00 72.19 70 THR A CA 1
ATOM 561 C C . THR A 1 70 ? -14.789 -0.033 12.982 1.00 72.19 70 THR A C 1
ATOM 563 O O . THR A 1 70 ? -13.931 0.287 12.158 1.00 72.19 70 THR A O 1
ATOM 566 N N . MET A 1 71 ? -14.758 -1.206 13.625 1.00 74.56 71 MET A N 1
ATOM 567 C CA . MET A 1 71 ? -13.713 -2.208 13.375 1.00 74.56 71 MET A CA 1
ATOM 568 C C . MET A 1 71 ? -13.789 -2.758 11.946 1.00 74.56 71 MET A C 1
ATOM 570 O O . MET A 1 71 ? -12.772 -2.806 11.256 1.00 74.56 71 MET A O 1
ATOM 574 N N . ILE A 1 72 ? -14.992 -3.078 11.459 1.00 73.88 72 ILE A N 1
ATOM 575 C CA . ILE A 1 72 ? -15.201 -3.585 10.093 1.00 73.88 72 ILE A CA 1
ATOM 576 C C . ILE A 1 72 ? -14.798 -2.532 9.050 1.00 73.88 72 ILE A C 1
ATOM 578 O O . ILE A 1 72 ? -14.071 -2.845 8.109 1.00 73.88 72 ILE A O 1
ATOM 582 N N . SER A 1 73 ? -15.198 -1.270 9.243 1.00 77.31 73 SER A N 1
ATOM 583 C CA . SER A 1 73 ? -14.794 -0.143 8.385 1.00 77.31 73 SER A CA 1
ATOM 584 C C . SER A 1 73 ? -13.269 0.025 8.317 1.00 77.31 73 SER A C 1
ATOM 586 O O . SER A 1 73 ? -12.701 0.213 7.238 1.00 77.31 73 SER A O 1
ATOM 588 N N . SER A 1 74 ? -12.587 -0.112 9.458 1.00 77.12 74 SER A N 1
ATOM 589 C CA . SER A 1 74 ? -11.128 -0.022 9.532 1.00 77.12 74 SER A CA 1
ATOM 590 C C . SER A 1 74 ? -10.442 -1.143 8.746 1.00 77.12 74 SER A C 1
ATOM 592 O O . SER A 1 74 ? -9.527 -0.875 7.964 1.00 77.12 74 SER A O 1
ATOM 594 N N . VAL A 1 75 ? -10.927 -2.381 8.879 1.00 79.56 75 VAL A N 1
ATOM 595 C CA . VAL A 1 75 ? -10.391 -3.538 8.145 1.00 79.56 75 VAL A CA 1
ATOM 596 C C . VAL A 1 75 ? -10.604 -3.374 6.641 1.00 79.56 75 VAL A C 1
ATOM 598 O O . VAL A 1 75 ? -9.655 -3.518 5.874 1.00 79.56 75 VAL A O 1
ATOM 601 N N . VAL A 1 76 ? -11.808 -2.996 6.204 1.00 78.44 76 VAL A N 1
ATOM 602 C CA . VAL A 1 76 ? -12.110 -2.798 4.775 1.00 78.44 76 VAL A CA 1
ATOM 603 C C . VAL A 1 76 ? -11.221 -1.711 4.167 1.00 78.44 76 VAL A C 1
ATOM 605 O O . VAL A 1 76 ? -10.698 -1.893 3.068 1.00 78.44 76 VAL A O 1
ATOM 608 N N . ARG A 1 77 ? -10.967 -0.616 4.896 1.00 79.62 77 ARG A N 1
ATOM 609 C CA . ARG A 1 77 ? -10.070 0.449 4.430 1.00 79.62 77 ARG A CA 1
ATOM 610 C C . ARG A 1 77 ? -8.650 -0.064 4.184 1.00 79.62 77 ARG A C 1
ATOM 612 O O . ARG A 1 77 ? -8.070 0.296 3.167 1.00 79.62 77 ARG A O 1
ATOM 619 N N . ARG A 1 78 ? -8.109 -0.927 5.053 1.00 78.00 78 ARG A N 1
ATOM 620 C CA . ARG A 1 78 ? -6.783 -1.547 4.852 1.00 78.00 78 ARG A CA 1
ATOM 621 C C . ARG A 1 78 ? -6.755 -2.443 3.625 1.00 78.00 78 ARG A C 1
ATOM 623 O O . ARG A 1 78 ? -5.837 -2.351 2.821 1.00 78.00 78 ARG A O 1
ATOM 630 N N . VAL A 1 79 ? -7.789 -3.267 3.459 1.00 79.19 79 VAL A N 1
ATOM 631 C CA . VAL A 1 79 ? -7.902 -4.199 2.330 1.00 79.19 79 VAL A CA 1
ATOM 632 C C . VAL A 1 79 ? -7.947 -3.446 0.989 1.00 79.19 79 VAL A C 1
ATOM 634 O O . VAL A 1 79 ? -7.397 -3.932 0.007 1.00 79.19 79 VAL A O 1
ATOM 637 N N . ILE A 1 80 ? -8.505 -2.228 0.955 1.00 81.81 80 ILE A N 1
ATOM 638 C CA . ILE A 1 80 ? -8.531 -1.359 -0.237 1.00 81.81 80 ILE A CA 1
ATOM 639 C C . ILE A 1 80 ? -7.150 -0.772 -0.586 1.00 81.81 80 ILE A C 1
ATOM 641 O O . ILE A 1 80 ? -6.879 -0.533 -1.762 1.00 81.81 80 ILE A O 1
ATOM 645 N N . TRP A 1 81 ? -6.253 -0.565 0.384 1.00 83.44 81 TRP A N 1
ATOM 646 C CA . TRP A 1 81 ? -4.920 -0.009 0.106 1.00 83.44 81 TRP A CA 1
ATOM 647 C C . TRP A 1 81 ? -3.987 -0.989 -0.619 1.00 83.44 81 TRP A C 1
ATOM 649 O O . TRP A 1 81 ? -3.136 -0.551 -1.391 1.00 83.44 81 TRP A O 1
ATOM 659 N N . TYR A 1 82 ? -4.161 -2.303 -0.444 1.00 81.94 82 TYR A N 1
ATOM 660 C CA . TYR A 1 82 ? -3.315 -3.309 -1.102 1.00 81.94 82 TYR A CA 1
ATOM 661 C C . TYR A 1 82 ? -3.418 -3.287 -2.641 1.00 81.94 82 TYR A C 1
ATOM 663 O O . TYR A 1 82 ? -2.377 -3.230 -3.298 1.00 81.94 82 TYR A O 1
ATOM 671 N N . PRO A 1 83 ? -4.621 -3.249 -3.251 1.00 80.12 83 PRO A N 1
ATOM 672 C CA . PRO A 1 83 ? -4.766 -3.026 -4.688 1.00 80.12 83 PRO A CA 1
ATOM 673 C C . PRO A 1 83 ? -4.126 -1.725 -5.181 1.00 80.12 83 PRO A C 1
ATOM 675 O O . PRO A 1 83 ? -3.583 -1.702 -6.278 1.00 80.12 83 PRO A O 1
ATOM 678 N N . VAL A 1 84 ? -4.163 -0.651 -4.385 1.00 82.50 84 VAL A N 1
ATOM 679 C CA . VAL A 1 84 ? -3.582 0.653 -4.760 1.00 82.50 84 VAL A CA 1
ATOM 680 C C . VAL A 1 84 ? -2.054 0.578 -4.827 1.00 82.50 84 VAL A C 1
ATOM 682 O O . VAL A 1 84 ? -1.450 1.106 -5.763 1.00 82.50 84 VAL A O 1
ATOM 685 N N . ILE A 1 85 ? -1.428 -0.125 -3.881 1.00 84.25 85 ILE A N 1
ATOM 686 C CA . ILE A 1 85 ? 0.014 -0.407 -3.916 1.00 84.25 85 ILE A CA 1
ATOM 687 C C . ILE A 1 85 ? 0.368 -1.216 -5.166 1.00 84.25 85 ILE A C 1
ATOM 689 O O . ILE A 1 85 ? 1.295 -0.854 -5.889 1.00 84.25 85 ILE A O 1
ATOM 693 N N . LEU A 1 86 ? -0.406 -2.265 -5.460 1.00 83.12 86 LEU A N 1
ATOM 694 C CA . LEU A 1 86 ? -0.201 -3.107 -6.643 1.00 83.12 86 LEU A CA 1
ATOM 695 C C . LEU A 1 86 ? -0.339 -2.315 -7.949 1.00 83.12 86 LEU A C 1
ATOM 697 O O . LEU A 1 86 ? 0.470 -2.481 -8.857 1.00 83.12 86 LEU A O 1
ATOM 701 N N . LEU A 1 87 ? -1.318 -1.412 -8.034 1.00 83.38 87 LEU A N 1
ATOM 702 C CA . LEU A 1 87 ? -1.522 -0.563 -9.208 1.00 83.38 87 LEU A CA 1
ATOM 703 C C . LEU A 1 87 ? -0.333 0.375 -9.446 1.00 83.38 87 LEU A C 1
ATOM 705 O O . LEU A 1 87 ? 0.096 0.581 -10.581 1.00 83.38 87 LEU A O 1
ATOM 709 N N . THR A 1 88 ? 0.222 0.906 -8.357 1.00 84.75 88 THR A N 1
ATOM 710 C CA . THR A 1 88 ? 1.399 1.776 -8.404 1.00 84.75 88 THR A CA 1
ATOM 711 C C . THR A 1 88 ? 2.625 0.994 -8.891 1.00 84.75 88 THR A C 1
ATOM 713 O O . THR A 1 88 ? 3.373 1.496 -9.732 1.00 84.75 88 THR A O 1
ATOM 716 N N . GLN A 1 89 ? 2.770 -0.269 -8.470 1.00 84.00 89 GLN A N 1
ATOM 717 C CA . GLN A 1 89 ? 3.828 -1.167 -8.944 1.00 84.00 89 GLN A CA 1
ATOM 718 C C . GLN A 1 89 ? 3.753 -1.417 -10.450 1.00 84.00 89 GLN A C 1
ATOM 720 O O . GLN A 1 89 ? 4.749 -1.248 -11.154 1.00 84.00 89 GLN A O 1
ATOM 725 N N . ILE A 1 90 ? 2.561 -1.767 -10.942 1.00 84.56 90 ILE A N 1
ATOM 726 C CA . ILE A 1 90 ? 2.318 -2.011 -12.369 1.00 84.56 90 ILE A CA 1
ATOM 727 C C . ILE A 1 90 ? 2.667 -0.757 -13.174 1.00 84.56 90 ILE A C 1
ATOM 729 O O . ILE A 1 90 ? 3.362 -0.840 -14.182 1.00 84.56 90 ILE A O 1
ATOM 733 N N . SER A 1 91 ? 2.245 0.424 -12.711 1.00 83.50 91 SER A N 1
ATOM 734 C CA . SER A 1 91 ? 2.529 1.677 -13.419 1.00 83.50 91 SER A CA 1
ATOM 735 C C . SER A 1 91 ? 4.030 1.976 -13.549 1.00 83.50 91 SER A C 1
ATOM 737 O O . SER A 1 91 ? 4.463 2.458 -14.594 1.00 83.50 91 SER A O 1
ATOM 739 N N . CYS A 1 92 ? 4.838 1.630 -12.540 1.00 84.56 92 CYS A N 1
ATOM 740 C CA . CYS A 1 92 ? 6.293 1.775 -12.609 1.00 84.56 92 CYS A CA 1
ATOM 741 C C . CYS A 1 92 ? 6.914 0.778 -13.594 1.00 84.56 92 CYS A C 1
ATOM 743 O O . CYS A 1 92 ? 7.739 1.176 -14.416 1.00 84.56 92 CYS A O 1
ATOM 745 N N . GLY A 1 93 ? 6.471 -0.484 -13.569 1.00 83.50 93 GLY A N 1
ATOM 746 C CA . GLY A 1 93 ? 6.922 -1.501 -14.524 1.00 83.50 93 GLY A CA 1
ATOM 747 C C . GLY A 1 93 ? 6.589 -1.134 -15.974 1.00 83.50 93 GLY A C 1
ATOM 748 O O . GLY A 1 93 ? 7.414 -1.306 -16.871 1.00 83.50 93 GLY A O 1
ATOM 749 N N . LEU A 1 94 ? 5.418 -0.534 -16.215 1.00 84.38 94 LEU A N 1
ATOM 750 C CA . LEU A 1 94 ? 5.035 -0.036 -17.539 1.00 84.38 94 LEU A CA 1
ATOM 751 C C . LEU A 1 94 ? 5.940 1.104 -18.020 1.00 84.38 94 LEU A C 1
ATOM 753 O O . LEU A 1 94 ? 6.305 1.129 -19.194 1.00 84.38 94 LEU A O 1
ATOM 757 N N . MET A 1 95 ? 6.336 2.022 -17.134 1.00 84.25 95 MET A N 1
ATOM 758 C CA . MET A 1 95 ? 7.269 3.102 -17.483 1.00 84.25 95 MET A CA 1
ATOM 759 C C . MET A 1 95 ? 8.660 2.569 -17.832 1.00 84.25 95 MET A C 1
ATOM 761 O O . MET A 1 95 ? 9.275 3.033 -18.791 1.00 84.25 95 MET A O 1
ATOM 765 N N . GLU A 1 96 ? 9.140 1.568 -17.098 1.00 82.38 96 GLU A N 1
ATOM 766 C CA . GLU A 1 96 ? 10.409 0.898 -17.392 1.00 82.38 96 GLU A CA 1
ATOM 767 C C . GLU A 1 96 ? 10.348 0.144 -18.727 1.00 82.38 96 GLU A C 1
ATOM 769 O O . GLU A 1 96 ? 11.254 0.247 -19.550 1.00 82.38 96 GLU A O 1
ATOM 774 N N . THR A 1 97 ? 9.225 -0.516 -19.006 1.00 83.00 97 THR A N 1
ATOM 775 C CA . THR A 1 97 ? 8.973 -1.185 -20.291 1.00 83.00 97 THR A CA 1
ATOM 776 C C . THR A 1 97 ? 8.937 -0.180 -21.444 1.00 83.00 97 THR A C 1
ATOM 778 O O . THR A 1 97 ? 9.525 -0.402 -22.501 1.00 83.00 97 THR A O 1
ATOM 781 N N . TYR A 1 98 ? 8.295 0.970 -21.237 1.00 85.19 98 TYR A N 1
ATOM 782 C CA . TYR A 1 98 ? 8.260 2.053 -22.215 1.00 85.19 98 TYR A CA 1
ATOM 783 C C . TYR A 1 98 ? 9.661 2.610 -22.497 1.00 85.19 98 TYR A C 1
ATOM 785 O O . TYR A 1 98 ? 10.024 2.832 -23.654 1.00 85.19 98 TYR A O 1
ATOM 793 N N . PHE A 1 99 ? 10.464 2.809 -21.452 1.00 83.88 99 PHE A N 1
ATOM 794 C CA . PHE A 1 99 ? 11.861 3.217 -21.570 1.00 83.88 99 PHE A CA 1
ATOM 795 C C . PHE A 1 99 ? 12.681 2.204 -22.375 1.00 83.88 99 PHE A C 1
ATOM 797 O O . PHE A 1 99 ? 13.447 2.569 -23.269 1.00 83.88 99 PHE A O 1
ATOM 804 N N . TYR A 1 100 ? 12.461 0.927 -22.083 1.00 79.75 100 TYR A N 1
ATOM 805 C CA . TYR A 1 100 ? 13.158 -0.186 -22.698 1.00 79.75 100 TYR A CA 1
ATOM 806 C C . TYR A 1 100 ? 12.872 -0.314 -24.200 1.00 79.75 100 TYR A C 1
ATOM 808 O O . TYR A 1 100 ? 13.790 -0.579 -24.969 1.00 79.75 100 TYR A O 1
ATOM 816 N N . ILE A 1 101 ? 11.632 -0.050 -24.629 1.00 84.56 101 ILE A N 1
ATOM 817 C CA . ILE A 1 101 ? 11.231 -0.088 -26.045 1.00 84.56 101 ILE A CA 1
ATOM 818 C C . ILE A 1 101 ? 11.759 1.123 -26.820 1.00 84.56 101 ILE A C 1
ATOM 820 O O . ILE A 1 101 ? 12.209 0.986 -27.956 1.00 84.56 101 ILE A O 1
ATOM 824 N N . ASN A 1 102 ? 11.683 2.321 -26.237 1.00 85.69 102 ASN A N 1
ATOM 825 C CA . ASN A 1 102 ? 11.987 3.544 -26.978 1.00 85.69 102 ASN A CA 1
ATOM 826 C C . ASN A 1 102 ? 13.486 3.848 -27.067 1.00 85.69 102 ASN A C 1
ATOM 828 O O . ASN A 1 102 ? 13.868 4.670 -27.890 1.00 85.69 102 ASN A O 1
ATOM 832 N N . HIS A 1 103 ? 14.332 3.240 -26.227 1.00 83.50 103 HIS A N 1
ATOM 833 C CA . HIS A 1 103 ? 15.778 3.509 -26.136 1.00 83.50 103 HIS A CA 1
ATOM 834 C C . HIS A 1 103 ? 16.159 4.996 -25.936 1.00 83.50 103 HIS A C 1
ATOM 836 O O . HIS A 1 103 ? 17.337 5.351 -25.991 1.00 83.50 103 HIS A O 1
ATOM 842 N N . VAL A 1 104 ? 15.187 5.877 -25.672 1.00 87.31 104 VAL A N 1
ATOM 843 C CA . VAL A 1 104 ? 15.395 7.311 -25.461 1.00 87.31 104 VAL A CA 1
ATOM 844 C C . VAL A 1 104 ? 15.265 7.614 -23.974 1.00 87.31 104 VAL A C 1
ATOM 846 O O . VAL A 1 104 ? 14.176 7.618 -23.399 1.00 87.31 104 VAL A O 1
ATOM 849 N N . ILE A 1 105 ? 16.405 7.918 -23.359 1.00 83.38 105 ILE A N 1
ATOM 850 C CA . ILE A 1 105 ? 16.497 8.326 -21.959 1.00 83.38 105 ILE A CA 1
ATOM 851 C C . ILE A 1 105 ? 16.202 9.820 -21.875 1.00 83.38 105 ILE A C 1
ATOM 853 O O . ILE A 1 105 ? 17.115 10.644 -21.917 1.00 83.38 105 ILE A O 1
ATOM 857 N N . THR A 1 106 ? 14.927 10.199 -21.767 1.00 87.94 106 THR A N 1
ATOM 858 C CA . THR A 1 106 ? 14.624 11.591 -21.419 1.00 87.94 106 THR A CA 1
ATOM 859 C C . THR A 1 106 ? 14.786 11.790 -19.903 1.00 87.94 106 THR A C 1
ATOM 861 O O . THR A 1 106 ? 14.238 11.010 -19.117 1.00 87.94 106 THR A O 1
ATOM 864 N N . PRO A 1 107 ? 15.513 12.837 -19.458 1.00 89.06 107 PRO A N 1
ATOM 865 C CA . PRO A 1 107 ? 15.673 13.160 -18.039 1.00 89.06 107 PRO A CA 1
ATOM 866 C C . PRO A 1 107 ? 14.375 13.176 -17.203 1.00 89.06 107 PRO A C 1
ATOM 868 O O . PRO A 1 107 ? 14.401 12.637 -16.096 1.00 89.06 107 PRO A O 1
ATOM 871 N N . PRO A 1 108 ? 13.227 13.717 -17.676 1.00 88.31 108 PRO A N 1
ATOM 872 C CA . PRO A 1 108 ? 11.997 13.706 -16.881 1.00 88.31 108 PRO A CA 1
ATOM 873 C C . PRO A 1 108 ? 11.488 12.294 -16.569 1.00 88.31 108 PRO A C 1
ATOM 875 O O . PRO A 1 108 ? 11.032 12.055 -15.455 1.00 88.31 108 PRO A O 1
ATOM 878 N N . ILE A 1 109 ? 11.599 11.344 -17.504 1.00 83.38 109 ILE A N 1
ATOM 879 C CA . ILE A 1 109 ? 11.131 9.964 -17.296 1.00 83.38 109 ILE A CA 1
ATOM 880 C C . ILE A 1 109 ? 11.956 9.275 -16.205 1.00 83.38 109 ILE A C 1
ATOM 882 O O . ILE A 1 109 ? 11.399 8.585 -15.356 1.00 83.38 109 ILE A O 1
ATOM 886 N N . MET A 1 110 ? 13.268 9.525 -16.164 1.00 86.12 110 MET A N 1
ATOM 887 C CA . MET A 1 110 ? 14.139 8.984 -15.117 1.00 86.12 110 MET A CA 1
ATOM 888 C C . MET A 1 110 ? 13.735 9.489 -13.720 1.00 86.12 110 MET A C 1
ATOM 890 O O . MET A 1 110 ? 13.688 8.706 -12.771 1.00 86.12 110 MET A O 1
ATOM 894 N N . ILE A 1 111 ? 13.384 10.775 -13.596 1.00 90.44 111 ILE A N 1
ATOM 895 C CA . ILE A 1 111 ? 12.880 11.355 -12.340 1.00 90.44 111 ILE A CA 1
ATOM 896 C C . ILE A 1 111 ? 11.562 10.683 -11.930 1.00 90.44 111 ILE A C 1
ATOM 898 O O . ILE A 1 111 ? 11.399 10.320 -10.765 1.00 90.44 111 ILE A O 1
ATOM 902 N N . PHE A 1 112 ? 10.647 10.455 -12.877 1.00 86.00 112 PHE A N 1
ATOM 903 C CA . PHE A 1 112 ? 9.396 9.745 -12.601 1.00 86.00 112 PHE A CA 1
ATOM 904 C C . PHE A 1 112 ? 9.623 8.314 -12.106 1.00 86.00 112 PHE A C 1
ATOM 906 O O . PHE A 1 112 ? 8.951 7.907 -11.162 1.00 86.00 112 PHE A O 1
ATOM 913 N N . SER A 1 113 ? 10.590 7.576 -12.655 1.00 85.50 113 SER A N 1
ATOM 914 C CA . SER A 1 113 ? 10.928 6.232 -12.165 1.00 85.50 113 SER A CA 1
ATOM 915 C C . SER A 1 113 ? 11.470 6.250 -10.733 1.00 85.50 113 SER A C 1
ATOM 917 O O . SER A 1 113 ? 11.081 5.417 -9.916 1.00 85.50 113 SER A O 1
ATOM 919 N N . PHE A 1 114 ? 12.311 7.228 -10.383 1.00 87.25 114 PHE A N 1
ATOM 920 C CA . PHE A 1 114 ? 12.787 7.397 -9.004 1.00 87.25 114 PHE A CA 1
ATOM 921 C C . PHE A 1 114 ? 11.654 7.724 -8.028 1.00 87.25 114 PHE A C 1
ATOM 923 O O . PHE A 1 114 ? 11.599 7.164 -6.928 1.00 87.25 114 PHE A O 1
ATOM 930 N N . ILE A 1 115 ? 10.730 8.597 -8.434 1.00 90.50 115 ILE A N 1
ATOM 931 C CA . ILE A 1 115 ? 9.521 8.897 -7.658 1.00 90.50 115 ILE A CA 1
ATOM 932 C C . ILE A 1 115 ? 8.668 7.629 -7.518 1.00 90.50 115 ILE A C 1
ATOM 934 O O . ILE A 1 115 ? 8.208 7.334 -6.419 1.00 90.50 115 ILE A O 1
ATOM 938 N N . GLY A 1 116 ? 8.526 6.853 -8.594 1.00 84.56 116 GLY A N 1
ATOM 939 C CA . GLY A 1 116 ? 7.835 5.564 -8.653 1.00 84.56 116 GLY A CA 1
ATOM 940 C C . GLY A 1 116 ? 8.361 4.527 -7.652 1.00 84.56 116 GLY A C 1
ATOM 941 O O . GLY A 1 116 ? 7.614 3.960 -6.854 1.00 84.56 116 GLY A O 1
ATOM 942 N N . MET A 1 117 ? 9.678 4.334 -7.617 1.00 84.94 117 MET A N 1
ATOM 943 C CA . MET A 1 117 ? 10.314 3.439 -6.644 1.00 84.94 117 MET A CA 1
ATOM 944 C C . MET A 1 117 ? 10.160 3.952 -5.206 1.00 84.94 117 MET A C 1
ATOM 946 O O . MET A 1 117 ? 9.920 3.180 -4.277 1.00 84.94 117 MET A O 1
ATOM 950 N N . SER A 1 118 ? 10.243 5.270 -5.012 1.00 90.94 118 SER A N 1
ATOM 951 C CA . SER A 1 118 ? 10.096 5.888 -3.689 1.00 90.94 118 SER A CA 1
ATOM 952 C C . SER A 1 118 ? 8.660 5.790 -3.165 1.00 90.94 118 SER A C 1
ATOM 954 O O . SER A 1 118 ? 8.447 5.532 -1.977 1.00 90.94 118 SER A O 1
ATOM 956 N N . ILE A 1 119 ? 7.660 5.951 -4.041 1.00 88.38 119 ILE A N 1
ATOM 957 C CA . ILE A 1 119 ? 6.247 5.890 -3.659 1.00 88.38 119 ILE A CA 1
ATOM 958 C C . ILE A 1 119 ? 5.839 4.475 -3.249 1.00 88.38 119 ILE A C 1
ATOM 960 O O . ILE A 1 119 ? 5.028 4.333 -2.339 1.00 88.38 119 ILE A O 1
ATOM 964 N N . GLN A 1 120 ? 6.449 3.430 -3.822 1.00 85.62 120 GLN A N 1
ATOM 965 C CA . GLN A 1 120 ? 6.230 2.051 -3.380 1.00 85.62 120 GLN A CA 1
ATOM 966 C C . GLN A 1 120 ? 6.629 1.874 -1.905 1.00 85.62 120 GLN A C 1
ATOM 968 O O . GLN A 1 120 ? 5.838 1.382 -1.097 1.00 85.62 120 GLN A O 1
ATOM 973 N N . GLY A 1 121 ? 7.833 2.322 -1.532 1.00 86.25 121 GLY A N 1
ATOM 974 C CA . GLY A 1 121 ? 8.302 2.284 -0.144 1.00 86.25 121 GLY A CA 1
ATOM 975 C C . GLY A 1 121 ? 7.425 3.125 0.787 1.00 86.25 121 GLY A C 1
ATOM 976 O O . GLY A 1 121 ? 7.053 2.674 1.872 1.00 86.25 121 GLY A O 1
ATOM 977 N N . PHE A 1 122 ? 7.026 4.314 0.332 1.00 88.69 122 PHE A N 1
ATOM 978 C CA . PHE A 1 122 ? 6.148 5.206 1.085 1.00 88.69 122 PHE A CA 1
ATOM 979 C C . PHE A 1 122 ? 4.757 4.606 1.331 1.00 88.69 122 PHE A C 1
ATOM 981 O O . PHE A 1 122 ? 4.270 4.636 2.459 1.00 88.69 122 PHE A O 1
ATOM 988 N N . LEU A 1 123 ? 4.118 4.024 0.313 1.00 84.81 123 LEU A N 1
ATOM 989 C CA . LEU A 1 123 ? 2.799 3.405 0.453 1.00 84.81 123 LEU A CA 1
ATOM 990 C C . LEU A 1 123 ? 2.844 2.164 1.352 1.00 84.81 123 LEU A C 1
ATOM 992 O O . LEU A 1 123 ? 1.937 1.973 2.162 1.00 84.81 123 LEU A O 1
ATOM 996 N N . ASN A 1 124 ? 3.913 1.366 1.276 1.00 84.31 124 ASN A N 1
ATOM 997 C CA . ASN A 1 124 ? 4.134 0.265 2.213 1.00 84.31 124 ASN A CA 1
ATOM 998 C C . ASN A 1 124 ? 4.247 0.781 3.655 1.00 84.31 124 ASN A C 1
ATOM 1000 O O . ASN A 1 124 ? 3.561 0.277 4.544 1.00 84.31 124 ASN A O 1
ATOM 1004 N N . ALA A 1 125 ? 5.041 1.830 3.891 1.00 85.94 125 ALA A N 1
ATOM 1005 C CA . ALA A 1 125 ? 5.156 2.458 5.208 1.00 85.94 125 ALA A CA 1
ATOM 1006 C C . ALA A 1 125 ? 3.819 3.038 5.702 1.00 85.94 125 ALA A C 1
ATOM 1008 O O . ALA A 1 125 ? 3.503 2.959 6.891 1.00 85.94 125 ALA A O 1
ATOM 1009 N N . LEU A 1 126 ? 3.003 3.579 4.794 1.00 84.19 126 LEU A N 1
ATOM 1010 C CA . LEU A 1 126 ? 1.671 4.096 5.097 1.00 84.19 126 LEU A CA 1
ATOM 1011 C C . LEU A 1 126 ? 0.725 2.965 5.519 1.00 84.19 126 LEU A C 1
ATOM 1013 O O . LEU A 1 126 ? 0.028 3.101 6.525 1.00 84.19 126 LEU A O 1
ATOM 1017 N N . VAL A 1 127 ? 0.738 1.828 4.817 1.00 83.06 127 VAL A N 1
ATOM 1018 C CA . VAL A 1 127 ? -0.043 0.641 5.202 1.00 83.06 127 VAL A CA 1
ATOM 1019 C C . VAL A 1 127 ? 0.393 0.094 6.559 1.00 83.06 127 VAL A C 1
ATOM 1021 O O . VAL A 1 127 ? -0.468 -0.179 7.394 1.00 83.06 127 VAL A O 1
ATOM 1024 N N . PHE A 1 128 ? 1.698 0.023 6.835 1.00 83.00 128 PHE A N 1
ATOM 1025 C CA . PHE A 1 128 ? 2.195 -0.352 8.165 1.00 83.00 128 PHE A CA 1
ATOM 1026 C C . PHE A 1 128 ? 1.780 0.648 9.250 1.00 83.00 128 PHE A C 1
ATOM 1028 O O . PHE A 1 128 ? 1.408 0.250 10.351 1.00 83.00 128 PHE A O 1
ATOM 1035 N N . SER A 1 129 ? 1.769 1.945 8.942 1.00 78.25 129 SER A N 1
ATOM 1036 C CA . SER A 1 129 ? 1.345 2.985 9.890 1.00 78.25 129 SER A CA 1
ATOM 1037 C C . SER A 1 129 ? -0.141 2.902 10.240 1.00 78.25 129 SER A C 1
ATOM 1039 O O . SER A 1 129 ? -0.548 3.313 11.325 1.00 78.25 129 SER A O 1
ATOM 1041 N N . GLN A 1 130 ? -0.962 2.364 9.336 1.00 76.56 130 GLN A N 1
ATOM 1042 C CA . GLN A 1 130 ? -2.379 2.125 9.592 1.00 76.56 130 GLN A CA 1
ATOM 1043 C C . GLN A 1 130 ? -2.630 0.900 10.468 1.00 76.56 130 GLN A C 1
ATOM 1045 O O . GLN A 1 130 ? -3.791 0.675 10.820 1.00 76.56 130 GLN A O 1
ATOM 1050 N N . ASP A 1 131 ? -1.607 0.112 10.819 1.00 80.94 131 ASP A N 1
ATOM 1051 C CA . ASP A 1 131 ? -1.782 -1.060 11.663 1.00 80.94 131 ASP A CA 1
ATOM 1052 C C . ASP A 1 131 ? -2.297 -0.688 13.070 1.00 80.94 1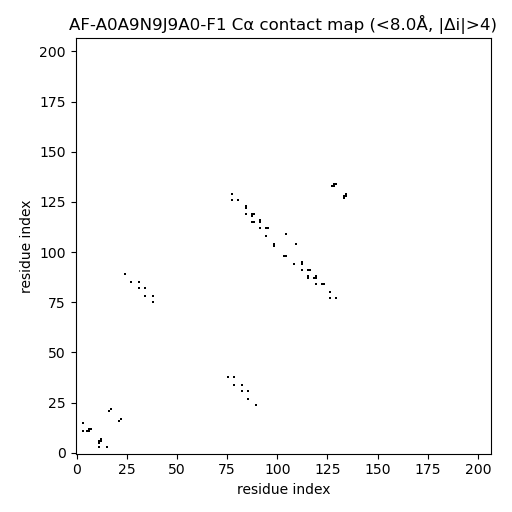31 ASP A C 1
ATOM 1054 O O . ASP A 1 131 ? -2.059 0.402 13.599 1.00 80.94 131 ASP A O 1
ATOM 1058 N N . ILE A 1 132 ? -3.082 -1.590 13.668 1.00 71.62 132 ILE A N 1
ATOM 1059 C CA . ILE A 1 132 ? -3.791 -1.364 14.933 1.00 71.62 132 ILE A CA 1
ATOM 1060 C C . ILE A 1 132 ? -2.751 -1.220 16.035 1.00 71.62 132 ILE A C 1
ATOM 1062 O O . ILE A 1 132 ? -2.888 -0.326 16.864 1.00 71.62 132 ILE A O 1
ATOM 1066 N N . ALA A 1 133 ? -1.674 -2.005 15.965 1.00 77.62 133 ALA A N 1
ATOM 1067 C CA . ALA A 1 133 ? -0.544 -1.916 16.875 1.00 77.62 133 ALA A CA 1
ATOM 1068 C C . ALA A 1 133 ? 0.107 -0.522 16.852 1.00 77.62 133 ALA A C 1
ATOM 1070 O O . ALA A 1 133 ? 0.284 0.094 17.902 1.00 77.62 133 ALA A O 1
ATOM 1071 N N . VAL A 1 134 ? 0.387 0.027 15.663 1.00 80.56 134 VAL A N 1
ATOM 1072 C CA . VAL A 1 134 ? 1.018 1.352 15.527 1.00 80.56 134 VAL A CA 1
ATOM 1073 C C . VAL A 1 134 ? 0.075 2.457 15.991 1.00 80.56 134 VAL A C 1
ATOM 1075 O O . VAL A 1 134 ? 0.486 3.358 16.718 1.00 80.56 134 VAL A O 1
ATOM 1078 N N . THR A 1 135 ? -1.207 2.366 15.636 1.00 78.44 135 THR A N 1
ATOM 1079 C CA . THR A 1 135 ? -2.212 3.357 16.044 1.00 78.44 135 THR A CA 1
ATOM 1080 C C . THR A 1 135 ? -2.422 3.353 17.561 1.00 78.44 135 THR A C 1
ATOM 1082 O O . THR A 1 135 ? -2.551 4.413 18.176 1.00 78.44 135 THR A O 1
ATOM 1085 N N . GLN A 1 136 ? -2.444 2.169 18.179 1.00 83.19 136 GLN A N 1
ATOM 1086 C CA . GLN A 1 136 ? -2.522 2.022 19.631 1.00 83.19 136 GLN A CA 1
ATOM 1087 C C . GLN A 1 136 ? -1.275 2.596 20.301 1.00 83.19 136 GLN A C 1
ATOM 1089 O O . GLN A 1 136 ? -1.403 3.420 21.202 1.00 83.19 136 GLN A O 1
ATOM 1094 N N . TRP A 1 137 ? -0.082 2.251 19.816 1.00 88.88 137 TRP A N 1
ATOM 1095 C CA . TRP A 1 137 ? 1.172 2.784 20.346 1.00 88.88 137 TRP A CA 1
ATOM 1096 C C . TRP A 1 137 ? 1.250 4.312 20.242 1.00 88.88 137 TRP A C 1
ATOM 1098 O O . TRP A 1 137 ? 1.591 4.977 21.218 1.00 88.88 137 TRP A O 1
ATOM 1108 N N . LEU A 1 138 ? 0.839 4.888 19.108 1.00 85.88 138 LEU A N 1
ATOM 1109 C CA . LEU A 1 138 ? 0.742 6.339 18.927 1.00 85.88 138 LEU A CA 1
ATOM 1110 C C . LEU A 1 138 ? -0.207 6.971 19.943 1.00 85.88 138 LEU A C 1
ATOM 1112 O O . LEU A 1 138 ? 0.137 7.991 20.533 1.00 85.88 138 LEU A O 1
ATOM 1116 N N . ARG A 1 139 ? -1.375 6.363 20.191 1.00 87.00 139 ARG A N 1
ATOM 1117 C CA . ARG A 1 139 ? -2.306 6.832 21.227 1.00 87.00 139 ARG A CA 1
ATOM 1118 C C . ARG A 1 139 ? -1.675 6.790 22.613 1.00 87.00 139 ARG A C 1
ATOM 1120 O O . ARG A 1 139 ? -1.770 7.785 23.325 1.00 87.00 139 ARG A O 1
ATOM 1127 N N . TYR A 1 140 ? -1.006 5.697 22.978 1.00 90.69 140 TYR A N 1
ATOM 1128 C CA . TYR A 1 140 ? -0.311 5.596 24.262 1.00 90.69 140 TYR A CA 1
ATOM 1129 C C . TYR A 1 140 ? 0.796 6.641 24.388 1.00 90.69 140 TYR A C 1
ATOM 1131 O O . TYR A 1 140 ? 0.872 7.324 25.401 1.00 90.69 140 TYR A O 1
ATOM 1139 N N . MET A 1 141 ? 1.606 6.844 23.351 1.00 91.06 141 MET A N 1
ATOM 1140 C CA . MET A 1 141 ? 2.671 7.845 23.355 1.00 91.06 141 MET A CA 1
ATOM 1141 C C . MET A 1 141 ? 2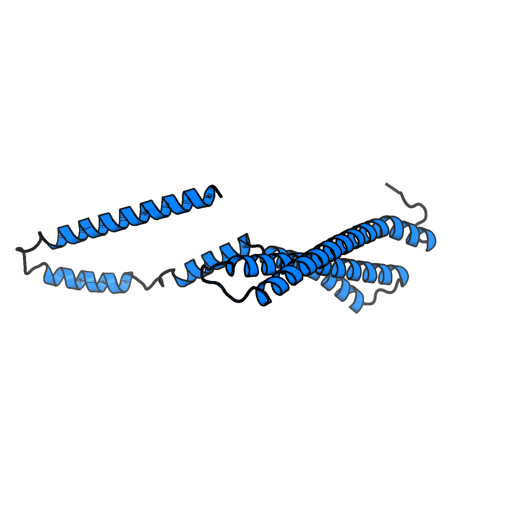.130 9.278 23.452 1.00 91.06 141 MET A C 1
ATOM 1143 O O . MET A 1 141 ? 2.705 10.105 24.160 1.00 91.06 141 MET A O 1
ATOM 1147 N N . LEU A 1 142 ? 1.025 9.583 22.766 1.00 89.69 142 LEU A N 1
ATOM 1148 C CA . LEU A 1 142 ? 0.381 10.897 22.819 1.00 89.69 142 LEU A CA 1
ATOM 1149 C C . LEU A 1 142 ? -0.247 11.135 24.196 1.00 89.69 142 LEU A C 1
ATOM 1151 O O . LEU A 1 142 ? -0.059 12.210 24.753 1.00 89.69 142 LEU A O 1
ATOM 1155 N N . LEU A 1 143 ? -0.894 10.120 24.781 1.00 90.06 143 LEU A N 1
ATOM 1156 C CA . LEU A 1 143 ? -1.391 10.164 26.158 1.00 90.06 143 LEU A CA 1
ATOM 1157 C C . LEU A 1 143 ? -0.250 10.355 27.155 1.00 90.06 143 LEU A C 1
ATOM 1159 O O . LEU A 1 143 ? -0.336 11.248 27.987 1.00 90.06 143 LEU A O 1
ATOM 1163 N N . ILE A 1 144 ? 0.846 9.604 27.036 1.00 91.75 144 ILE A N 1
ATOM 1164 C CA . ILE A 1 144 ? 2.024 9.782 27.889 1.00 91.75 144 ILE A CA 1
ATOM 1165 C C . ILE A 1 144 ? 2.579 11.197 27.730 1.00 91.75 144 ILE A C 1
ATOM 1167 O O . ILE A 1 144 ? 2.889 11.822 28.731 1.00 91.75 144 ILE A O 1
ATOM 1171 N N . LYS A 1 145 ? 2.665 11.760 26.519 1.00 86.62 145 LYS A N 1
ATOM 1172 C CA . LYS A 1 145 ? 3.118 13.151 26.341 1.00 86.62 145 LYS A CA 1
ATOM 1173 C C . LYS A 1 145 ? 2.141 14.194 26.886 1.00 86.62 145 LYS A C 1
ATOM 1175 O O . LYS A 1 145 ? 2.608 15.220 27.366 1.00 86.62 145 LYS A O 1
ATOM 1180 N N . LEU A 1 146 ? 0.830 13.957 26.807 1.00 86.75 146 LEU A N 1
ATOM 1181 C CA . LEU A 1 146 ? -0.189 14.880 27.322 1.00 86.75 146 LEU A CA 1
ATOM 1182 C C . LEU A 1 146 ? -0.294 14.835 28.852 1.00 86.75 146 LEU A C 1
ATOM 1184 O O . LEU A 1 146 ? -0.511 15.866 29.479 1.00 86.75 146 LEU A O 1
ATOM 1188 N N . PHE A 1 147 ? -0.154 13.643 29.434 1.00 85.12 147 PHE A N 1
ATOM 1189 C CA . PHE A 1 147 ? -0.244 13.398 30.874 1.00 85.12 147 PHE A CA 1
ATOM 1190 C C . PHE A 1 147 ? 1.106 13.403 31.574 1.00 85.12 147 PHE A C 1
ATOM 1192 O O . PHE A 1 147 ? 1.135 13.384 32.802 1.00 85.12 147 PHE A O 1
ATOM 1199 N N . SER A 1 148 ? 2.218 13.449 30.836 1.00 79.56 148 SER A N 1
ATOM 1200 C CA . SER A 1 148 ? 3.520 13.696 31.436 1.00 79.56 148 SER A CA 1
ATOM 1201 C C . SER A 1 148 ? 3.416 15.069 32.084 1.00 79.56 148 SE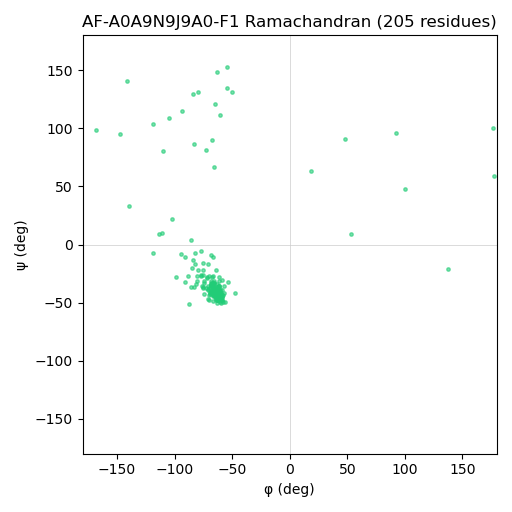R A C 1
ATOM 1203 O O . SER A 1 148 ? 3.295 16.060 31.355 1.00 79.56 148 SER A O 1
ATOM 1205 N N . PRO A 1 149 ? 3.431 15.150 33.430 1.00 70.19 149 PRO A N 1
ATOM 1206 C CA . PRO A 1 149 ? 3.343 16.427 34.099 1.00 70.19 149 PRO A CA 1
ATOM 1207 C C . PRO A 1 149 ? 4.462 17.288 33.520 1.00 70.19 149 PRO A C 1
ATOM 1209 O O . PRO A 1 149 ? 5.579 16.778 33.322 1.00 70.19 149 PRO A O 1
ATOM 1212 N N . PRO A 1 150 ? 4.183 18.559 33.177 1.00 63.53 150 PRO A N 1
ATOM 1213 C CA . PRO A 1 150 ? 5.254 19.448 32.787 1.00 63.53 150 PRO A CA 1
ATOM 1214 C C . PRO A 1 150 ? 6.301 19.326 33.889 1.00 63.53 150 PRO A C 1
ATOM 1216 O O . PRO A 1 150 ? 5.957 19.341 35.075 1.00 63.53 150 PRO A O 1
ATOM 1219 N N . LYS A 1 151 ? 7.569 19.125 33.511 1.00 62.62 151 LYS A N 1
ATOM 1220 C CA . LYS 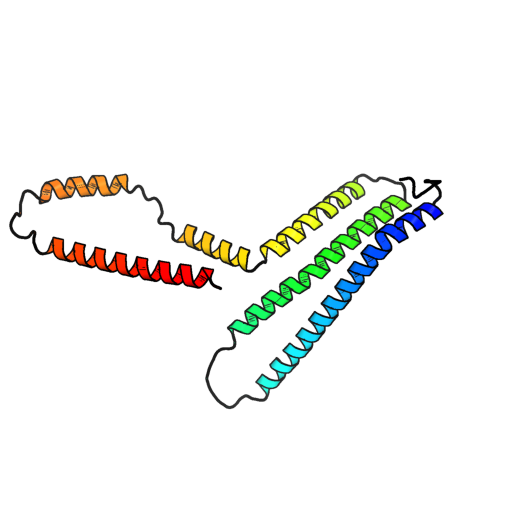A 1 151 ? 8.697 19.253 34.437 1.00 62.62 151 LYS A CA 1
ATOM 1221 C C . LYS A 1 151 ? 8.758 20.727 34.851 1.00 62.62 151 LYS A C 1
ATOM 1223 O O . LYS A 1 151 ? 9.674 21.448 34.478 1.00 62.62 151 LYS A O 1
ATOM 1228 N N . ILE A 1 152 ? 7.743 21.196 35.574 1.00 54.81 152 ILE A N 1
ATOM 1229 C CA . ILE A 1 152 ? 7.753 22.416 36.351 1.00 54.81 152 ILE A CA 1
ATOM 1230 C C . ILE A 1 152 ? 8.741 22.085 37.443 1.00 54.81 152 ILE A C 1
ATOM 1232 O O . ILE A 1 152 ? 8.395 21.435 38.424 1.00 54.81 152 ILE A O 1
ATOM 1236 N N . THR A 1 153 ? 10.001 22.401 37.154 1.00 54.44 153 THR A N 1
ATOM 1237 C CA . THR A 1 153 ? 10.988 22.986 38.053 1.00 54.44 153 THR A CA 1
ATOM 1238 C C . THR A 1 153 ? 10.621 22.833 39.528 1.00 54.44 153 THR A C 1
ATOM 1240 O O . THR A 1 153 ? 10.427 23.807 40.251 1.00 54.44 153 THR A O 1
ATOM 1243 N N . SER A 1 154 ? 10.541 21.588 40.001 1.00 52.75 154 SER A N 1
ATOM 1244 C CA . SER A 1 154 ? 10.125 21.283 41.373 1.00 52.75 154 SER A CA 1
ATOM 1245 C C . SER A 1 154 ? 11.183 21.755 42.373 1.00 52.75 154 SER A C 1
ATOM 1247 O O . SER A 1 154 ? 10.926 21.823 43.568 1.00 52.75 154 SER A O 1
ATOM 1249 N N . ARG A 1 155 ? 12.358 22.176 41.879 1.00 53.47 155 ARG A N 1
ATOM 1250 C CA . ARG A 1 155 ? 13.387 22.847 42.674 1.00 53.47 155 ARG A CA 1
ATOM 1251 C C . ARG A 1 155 ? 12.987 24.239 43.163 1.00 53.47 155 ARG A C 1
ATOM 1253 O O . ARG A 1 155 ? 13.476 24.627 44.213 1.00 53.47 155 ARG A O 1
ATOM 1260 N N . VAL A 1 156 ? 12.117 24.981 42.470 1.00 55.94 156 VAL A N 1
ATOM 1261 C CA . VAL A 1 156 ? 11.815 26.371 42.877 1.00 55.94 156 VAL A CA 1
ATOM 1262 C C . VAL A 1 156 ? 10.707 26.432 43.934 1.00 55.94 156 VAL A C 1
ATOM 1264 O O . VAL A 1 156 ? 10.810 27.213 44.873 1.00 55.94 156 VAL A O 1
ATOM 1267 N N . ILE A 1 157 ? 9.693 25.563 43.864 1.00 55.78 157 ILE A N 1
ATOM 1268 C CA . ILE A 1 157 ? 8.596 25.573 44.851 1.00 55.78 157 ILE A CA 1
ATOM 1269 C C . ILE A 1 157 ? 8.972 24.795 46.125 1.00 55.78 157 ILE A C 1
ATOM 1271 O O . ILE A 1 157 ? 8.655 25.253 47.221 1.00 55.78 157 ILE A O 1
ATOM 1275 N N . LEU A 1 158 ? 9.724 23.686 46.024 1.00 55.28 158 LEU A N 1
ATOM 1276 C CA . LEU A 1 158 ? 10.170 22.942 47.214 1.00 55.28 158 LEU A CA 1
ATOM 1277 C C . LEU A 1 158 ? 11.164 23.758 48.064 1.00 55.28 158 LEU A C 1
ATOM 1279 O O . LEU A 1 158 ? 11.111 23.688 49.288 1.00 55.28 158 LEU A O 1
ATOM 1283 N N . SER A 1 159 ? 12.006 24.586 47.431 1.00 56.94 159 SER A N 1
ATOM 1284 C CA . SER A 1 159 ? 12.909 25.525 48.118 1.00 56.94 159 SER A CA 1
ATOM 1285 C C . SER A 1 159 ? 12.142 26.532 48.981 1.00 56.94 159 SER A C 1
ATOM 1287 O O . SER A 1 159 ? 12.473 26.727 50.147 1.00 56.94 159 SER A O 1
ATOM 1289 N N . ASN A 1 160 ? 11.081 27.132 48.435 1.00 57.78 160 ASN A N 1
ATOM 1290 C CA . ASN A 1 160 ? 10.318 28.169 49.138 1.00 57.78 160 ASN A CA 1
ATOM 1291 C C . ASN A 1 160 ? 9.383 27.591 50.214 1.00 57.78 160 ASN A C 1
ATOM 1293 O O . ASN A 1 160 ? 9.082 28.258 51.203 1.00 57.78 160 ASN A O 1
ATOM 1297 N N . HIS A 1 161 ? 8.932 26.343 50.055 1.00 55.94 161 HIS A N 1
ATOM 1298 C CA . HIS A 1 161 ? 8.084 25.690 51.053 1.00 55.94 161 HIS A CA 1
ATOM 1299 C C . HIS A 1 161 ? 8.900 25.110 52.224 1.00 55.94 161 HIS A C 1
ATOM 1301 O O . HIS A 1 161 ? 8.449 25.170 53.366 1.00 55.94 161 HIS A O 1
ATOM 1307 N N . LEU A 1 162 ? 10.127 24.622 51.982 1.00 55.06 162 LEU A N 1
ATOM 1308 C CA . LEU A 1 162 ? 11.046 24.200 53.051 1.00 55.06 162 LEU A CA 1
ATOM 1309 C C . LEU A 1 162 ? 11.521 25.382 53.910 1.00 55.06 162 LEU A C 1
ATOM 1311 O O . LEU A 1 162 ? 11.647 25.226 55.124 1.00 55.06 162 LEU A O 1
ATOM 1315 N N . SER A 1 163 ? 11.704 26.577 53.333 1.00 57.56 163 SER A N 1
ATOM 1316 C CA . SER A 1 163 ? 12.018 27.773 54.129 1.00 57.56 163 SER A CA 1
ATOM 1317 C C . SER A 1 163 ? 10.857 28.213 55.027 1.00 57.56 163 SER A C 1
ATOM 1319 O O . SER A 1 163 ? 11.099 28.695 56.128 1.00 57.56 163 SER A O 1
ATOM 1321 N N . SER A 1 164 ? 9.605 28.014 54.597 1.00 54.75 164 SER A N 1
ATOM 1322 C CA . SER A 1 164 ? 8.421 28.373 55.393 1.00 54.75 164 SER A CA 1
ATOM 1323 C C . SER A 1 164 ? 8.071 27.343 56.473 1.00 54.75 164 SER A C 1
ATOM 1325 O O . SER A 1 164 ? 7.469 27.704 57.478 1.00 54.75 164 SER A O 1
ATOM 1327 N N . ILE A 1 165 ? 8.424 26.064 56.297 1.00 55.56 165 ILE A N 1
ATOM 1328 C CA . ILE A 1 165 ? 8.174 25.027 57.315 1.00 55.56 165 ILE A CA 1
ATOM 1329 C C . ILE A 1 165 ? 9.170 25.152 58.477 1.00 55.56 165 ILE A C 1
ATOM 1331 O O . ILE A 1 165 ? 8.772 25.015 59.633 1.00 55.56 165 ILE A O 1
ATOM 1335 N N . ASN A 1 166 ? 10.429 25.514 58.203 1.00 53.31 166 ASN A N 1
ATOM 1336 C CA . ASN A 1 166 ? 11.415 25.758 59.261 1.00 53.31 166 ASN A CA 1
ATOM 1337 C C . ASN A 1 166 ? 11.056 26.942 60.175 1.00 53.31 166 ASN A C 1
ATOM 1339 O O . ASN A 1 166 ? 11.526 26.976 61.308 1.00 53.31 166 ASN A O 1
ATOM 1343 N N . SER A 1 167 ? 10.216 27.888 59.735 1.00 54.72 167 SER A N 1
ATOM 1344 C CA . SER A 1 167 ? 9.760 28.980 60.606 1.00 54.72 167 SER A CA 1
ATOM 1345 C C . SER A 1 167 ? 8.548 28.620 61.471 1.00 54.72 167 SER A C 1
ATOM 1347 O O . SER A 1 167 ? 8.317 29.291 62.466 1.00 54.72 167 SER A O 1
ATOM 1349 N N . VAL A 1 168 ? 7.767 27.591 61.116 1.00 54.94 168 VAL A N 1
ATOM 1350 C CA . VAL A 1 168 ? 6.520 27.222 61.825 1.00 54.94 168 VAL A CA 1
ATOM 1351 C C . VAL A 1 168 ? 6.726 26.069 62.813 1.00 54.94 168 VAL A C 1
ATOM 1353 O O . VAL A 1 168 ? 6.049 26.001 63.835 1.00 54.94 168 VAL A O 1
ATOM 1356 N N . VAL A 1 169 ? 7.694 25.182 62.564 1.00 50.84 169 VAL A N 1
ATOM 1357 C CA . VAL A 1 169 ? 8.012 24.049 63.460 1.00 50.84 169 VAL A CA 1
ATOM 1358 C C . VAL A 1 169 ? 8.591 24.499 64.811 1.00 50.84 169 VAL A C 1
ATOM 1360 O O . VAL A 1 169 ? 8.640 23.705 65.745 1.00 50.84 169 VAL A O 1
ATOM 1363 N N . ASN A 1 170 ? 8.955 25.773 64.963 1.00 51.31 170 ASN A N 1
ATOM 1364 C CA . ASN A 1 170 ? 9.484 26.283 66.225 1.00 51.31 170 ASN A CA 1
ATOM 1365 C C . ASN A 1 170 ? 8.408 26.658 67.266 1.00 51.31 170 ASN A C 1
ATOM 1367 O O . ASN A 1 170 ? 8.782 26.922 68.403 1.00 51.31 170 ASN A O 1
ATOM 1371 N N . ASP A 1 171 ? 7.110 26.651 66.919 1.00 51.53 171 ASP A N 1
ATOM 1372 C CA . ASP A 1 171 ? 6.066 27.224 67.793 1.00 51.53 171 ASP A CA 1
ATOM 1373 C C . ASP A 1 171 ? 4.969 26.268 68.291 1.00 51.53 171 ASP A C 1
ATOM 1375 O O . ASP A 1 171 ? 4.184 26.680 69.137 1.00 51.53 171 ASP A O 1
ATOM 1379 N N . ASN A 1 172 ? 4.866 25.006 67.850 1.00 54.81 172 ASN A N 1
ATOM 1380 C CA . ASN A 1 172 ? 3.797 24.120 68.353 1.00 54.81 172 ASN A CA 1
ATOM 1381 C C . ASN A 1 172 ? 4.204 22.639 68.425 1.00 54.81 172 ASN A C 1
ATOM 1383 O O . ASN A 1 172 ? 4.073 21.886 67.460 1.00 54.81 172 ASN A O 1
ATOM 1387 N N . SER A 1 173 ? 4.654 22.224 69.614 1.00 52.66 173 SER A N 1
ATOM 1388 C CA . SER A 1 173 ? 5.118 20.866 69.943 1.00 52.66 173 SER A CA 1
ATOM 1389 C C . SER A 1 173 ? 4.008 19.882 70.361 1.00 52.66 173 SER A C 1
ATOM 1391 O O . SER A 1 173 ? 4.321 18.738 70.682 1.00 52.66 173 SER A O 1
ATOM 1393 N N . ASP A 1 174 ? 2.726 20.262 70.330 1.00 57.47 174 ASP A N 1
ATOM 1394 C CA . ASP A 1 174 ? 1.674 19.473 71.001 1.00 57.47 174 ASP A CA 1
ATOM 1395 C C . ASP A 1 174 ? 0.675 18.757 70.070 1.00 57.47 174 ASP A C 1
ATOM 1397 O O . ASP A 1 174 ? -0.319 18.213 70.544 1.00 57.47 174 ASP A O 1
ATOM 1401 N N . ASN A 1 175 ? 0.905 18.698 68.748 1.00 53.03 175 ASN A N 1
ATOM 1402 C CA . ASN A 1 175 ? -0.078 18.091 67.826 1.00 53.03 175 ASN A CA 1
ATOM 1403 C C . ASN A 1 175 ? 0.505 17.223 66.685 1.00 53.03 175 ASN A C 1
ATOM 1405 O O . ASN A 1 175 ? -0.050 17.159 65.589 1.00 53.03 175 ASN A O 1
ATOM 1409 N N . GLN A 1 176 ? 1.621 16.525 66.931 1.00 54.16 176 GLN A N 1
ATOM 1410 C CA . GLN A 1 176 ? 2.299 15.668 65.937 1.00 54.16 176 GLN A CA 1
ATOM 1411 C C . GLN A 1 176 ? 1.562 14.360 65.577 1.00 54.16 176 GLN A C 1
ATOM 1413 O O . GLN A 1 176 ? 1.844 13.769 64.535 1.00 54.16 176 GLN A O 1
ATOM 1418 N N . ASN A 1 177 ? 0.592 13.907 66.374 1.00 59.56 177 ASN A N 1
ATOM 1419 C CA . ASN A 1 177 ? 0.028 12.560 66.204 1.00 59.56 177 ASN A CA 1
ATOM 1420 C C . ASN A 1 177 ? -1.007 12.437 65.070 1.00 59.56 177 ASN A C 1
ATOM 1422 O O . ASN A 1 177 ? -1.207 11.345 64.549 1.00 59.56 177 ASN A O 1
ATOM 1426 N N . THR A 1 178 ? -1.648 13.526 64.638 1.00 57.25 178 THR A N 1
ATOM 1427 C CA . THR A 1 178 ? -2.725 13.477 63.625 1.00 57.25 178 THR A CA 1
ATOM 1428 C C . THR A 1 178 ? -2.222 13.576 62.184 1.00 57.25 178 THR A C 1
ATOM 1430 O O . THR A 1 178 ? -2.840 13.032 61.269 1.00 57.25 178 THR A O 1
ATOM 1433 N N . VAL A 1 179 ? -1.075 14.221 61.954 1.00 60.75 179 VAL A N 1
ATOM 1434 C CA . VAL A 1 179 ? -0.505 14.385 60.603 1.00 60.75 179 VAL A CA 1
ATOM 1435 C C . VAL A 1 179 ? 0.139 13.087 60.109 1.00 60.75 179 VAL A C 1
ATOM 1437 O O . VAL A 1 179 ? 0.018 12.749 58.926 1.00 60.75 179 VAL A O 1
ATOM 1440 N N . GLN A 1 180 ? 0.756 12.323 61.015 1.00 66.31 180 GLN A N 1
ATOM 1441 C CA . GLN A 1 180 ? 1.401 11.047 60.701 1.00 66.31 180 GLN A CA 1
ATOM 1442 C C . GLN A 1 180 ? 0.400 10.008 60.170 1.00 66.31 180 GLN A C 1
ATOM 1444 O O . GLN A 1 180 ? 0.711 9.276 59.230 1.00 66.31 180 GLN A O 1
ATOM 1449 N N . ASP A 1 181 ? -0.827 10.013 60.695 1.00 72.31 181 ASP A N 1
ATOM 1450 C CA . ASP A 1 181 ? -1.872 9.054 60.325 1.00 72.31 181 ASP A CA 1
ATOM 1451 C C . ASP A 1 181 ? -2.386 9.273 58.888 1.00 72.31 181 ASP A C 1
ATOM 1453 O O . ASP A 1 181 ? -2.589 8.325 58.126 1.00 72.31 181 ASP A O 1
ATOM 1457 N N . SER A 1 182 ? -2.491 10.535 58.448 1.00 74.69 182 SER A N 1
ATOM 1458 C CA . SER A 1 182 ? -2.909 10.854 57.072 1.00 74.69 182 SER A CA 1
ATOM 1459 C C . SER A 1 182 ? -1.888 10.405 56.015 1.00 74.69 182 SER A C 1
ATOM 1461 O O . SER A 1 182 ? -2.259 9.984 54.916 1.00 74.69 182 SER A O 1
ATOM 1463 N N . SER A 1 183 ? -0.596 10.447 56.358 1.00 72.12 183 SER A N 1
ATOM 1464 C CA . SER A 1 183 ? 0.497 10.064 55.459 1.00 72.12 183 SER A CA 1
ATOM 1465 C C . SER A 1 183 ? 0.553 8.546 55.255 1.00 72.12 183 SER A C 1
ATOM 1467 O O . SER A 1 183 ? 0.769 8.057 54.140 1.00 72.12 183 SER A O 1
ATOM 1469 N N . ILE A 1 184 ? 0.271 7.783 56.315 1.00 81.12 184 ILE A N 1
ATOM 1470 C CA . ILE A 1 184 ? 0.207 6.318 56.265 1.00 81.12 184 ILE A CA 1
ATOM 1471 C C . ILE A 1 184 ? -0.971 5.862 55.389 1.00 81.12 184 ILE A C 1
ATOM 1473 O O . ILE A 1 184 ? -0.798 4.994 54.530 1.00 81.12 184 ILE A O 1
ATOM 1477 N N . GLU A 1 185 ? -2.143 6.489 55.527 1.00 80.81 185 GLU A N 1
ATOM 1478 C CA . GLU A 1 185 ? -3.324 6.160 54.715 1.00 80.81 185 GLU A CA 1
ATOM 1479 C C . GLU A 1 185 ? -3.118 6.492 53.226 1.00 80.81 185 GLU A C 1
ATOM 1481 O O . GLU A 1 185 ? -3.494 5.707 52.350 1.00 80.81 185 GLU A O 1
ATOM 1486 N N . LEU A 1 186 ? -2.453 7.609 52.909 1.00 76.38 186 LEU A N 1
ATOM 1487 C CA . LEU A 1 186 ? -2.134 7.962 51.523 1.00 76.38 186 LEU A CA 1
ATOM 1488 C C . LEU A 1 186 ? -1.154 6.959 50.894 1.00 76.38 186 LEU A C 1
ATOM 1490 O O . LEU A 1 186 ? -1.368 6.502 49.770 1.00 76.38 186 LEU A O 1
ATOM 1494 N N . THR A 1 187 ? -0.123 6.558 51.642 1.00 81.88 187 THR A N 1
ATOM 1495 C CA . THR A 1 187 ? 0.870 5.570 51.189 1.00 81.88 187 THR A CA 1
ATOM 1496 C C . THR A 1 187 ? 0.211 4.219 50.896 1.00 81.88 187 THR A C 1
ATOM 1498 O O . THR A 1 187 ? 0.501 3.586 49.880 1.00 81.88 187 THR A O 1
ATOM 1501 N N . LYS A 1 188 ? -0.757 3.817 51.727 1.00 89.69 188 LYS A N 1
ATOM 1502 C CA . LYS A 1 188 ? -1.530 2.580 51.556 1.00 89.69 188 LYS A CA 1
ATOM 1503 C C . LYS A 1 188 ? -2.460 2.607 50.339 1.00 89.69 188 LYS A C 1
ATOM 1505 O O .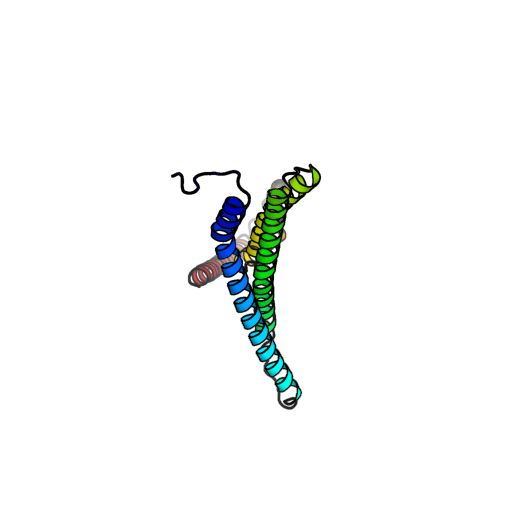 LYS A 1 188 ? -2.673 1.580 49.696 1.00 89.69 188 LYS A O 1
ATOM 1510 N N . ARG A 1 189 ? -3.025 3.768 49.996 1.00 89.38 189 ARG A N 1
ATOM 1511 C CA . ARG A 1 189 ? -3.842 3.921 48.777 1.00 89.38 189 ARG A CA 1
ATOM 1512 C C . ARG A 1 189 ? -2.990 3.863 47.514 1.00 89.38 189 ARG A C 1
ATOM 1514 O O . ARG A 1 189 ? -3.406 3.246 46.537 1.00 89.38 189 ARG A O 1
ATOM 1521 N N . ILE A 1 190 ? -1.795 4.451 47.549 1.00 82.81 190 ILE A N 1
ATOM 1522 C CA . ILE A 1 190 ? -0.859 4.434 46.418 1.00 82.81 190 ILE A CA 1
ATOM 1523 C C . ILE A 1 190 ? -0.366 3.011 46.135 1.00 82.81 190 ILE A C 1
ATOM 1525 O O . ILE A 1 190 ? -0.343 2.603 44.974 1.00 82.81 190 ILE A O 1
ATOM 1529 N N . SER A 1 191 ? -0.037 2.227 47.169 1.00 89.81 191 SER A N 1
ATOM 1530 C CA . SER A 1 191 ? 0.396 0.839 46.966 1.00 89.81 191 SER A CA 1
ATOM 1531 C C . SER A 1 191 ? -0.703 -0.025 46.343 1.00 89.81 191 SER A C 1
ATOM 1533 O O . SER A 1 191 ? -0.416 -0.784 45.422 1.00 89.81 191 SER A O 1
ATOM 1535 N N . ARG A 1 192 ? -1.966 0.152 46.762 1.00 91.12 192 ARG A N 1
ATOM 1536 C CA . ARG A 1 192 ? -3.110 -0.589 46.201 1.00 91.12 192 ARG A CA 1
ATOM 1537 C C . ARG A 1 192 ? -3.331 -0.283 44.714 1.00 91.12 192 ARG A C 1
ATOM 1539 O O . ARG A 1 192 ? -3.538 -1.199 43.930 1.00 91.12 192 ARG A O 1
ATOM 1546 N N . ILE A 1 193 ? -3.235 0.987 44.313 1.00 87.12 193 ILE A N 1
ATOM 1547 C CA . ILE A 1 193 ? -3.379 1.388 42.901 1.00 87.12 193 ILE A CA 1
ATOM 1548 C C . ILE A 1 193 ? -2.232 0.825 42.045 1.00 87.12 193 ILE A C 1
ATOM 1550 O O . ILE A 1 193 ? -2.454 0.420 40.905 1.00 87.12 193 ILE A O 1
ATOM 1554 N N . SER A 1 194 ? -1.010 0.770 42.585 1.00 88.69 194 SER A N 1
ATOM 1555 C CA . SER A 1 194 ? 0.134 0.191 41.870 1.00 88.69 194 SER A CA 1
ATOM 1556 C C . SER A 1 194 ? -0.016 -1.314 41.627 1.00 88.69 194 SER A C 1
ATOM 1558 O O . SER A 1 194 ? 0.504 -1.816 40.631 1.00 88.69 194 SER A O 1
ATOM 1560 N N . GLU A 1 195 ? -0.697 -2.031 42.522 1.00 94.06 195 GLU A N 1
ATOM 1561 C CA . GLU A 1 195 ? -0.955 -3.468 42.386 1.00 94.06 195 GLU A CA 1
ATOM 1562 C C . GLU A 1 195 ? -1.962 -3.756 41.267 1.00 94.06 195 GLU A C 1
ATOM 1564 O O . GLU A 1 195 ? -1.676 -4.562 40.381 1.00 94.06 195 GLU A O 1
ATOM 1569 N N . GLU A 1 196 ? -3.079 -3.019 41.227 1.00 94.62 196 GLU A N 1
ATOM 1570 C CA . GLU A 1 196 ? -4.087 -3.173 40.166 1.00 94.62 196 GLU A CA 1
ATOM 1571 C C . GLU A 1 196 ? -3.515 -2.860 38.776 1.00 94.62 196 GLU A C 1
ATOM 1573 O O . GLU A 1 196 ? -3.838 -3.528 37.792 1.00 94.62 196 GLU A O 1
ATOM 1578 N N . PHE A 1 197 ? -2.610 -1.882 38.678 1.00 89.75 197 PHE A N 1
ATOM 1579 C CA . PHE A 1 197 ? -1.988 -1.535 37.400 1.00 89.75 197 PHE A CA 1
ATOM 1580 C C . PHE A 1 197 ? -1.096 -2.666 36.855 1.00 89.75 197 PHE A C 1
ATOM 1582 O O . PHE A 1 197 ? -1.125 -2.953 35.656 1.00 89.75 197 PHE A O 1
ATOM 1589 N N . ASN A 1 198 ? -0.357 -3.359 37.730 1.00 87.00 198 ASN A N 1
ATOM 1590 C CA . ASN A 1 198 ? 0.464 -4.514 37.350 1.00 87.00 198 ASN A CA 1
ATOM 1591 C C . ASN A 1 198 ? -0.387 -5.724 36.924 1.00 87.00 198 ASN A C 1
ATOM 1593 O O . ASN A 1 198 ? -0.002 -6.477 36.022 1.00 87.00 198 ASN A O 1
ATOM 1597 N N . GLU A 1 199 ? -1.553 -5.919 37.541 1.00 93.44 199 GLU A N 1
ATOM 1598 C CA . GLU A 1 199 ? -2.475 -6.997 37.170 1.00 93.44 199 GLU A CA 1
ATOM 1599 C C . GLU A 1 199 ? -3.091 -6.761 35.778 1.00 93.44 199 GLU A C 1
ATOM 1601 O O . GLU A 1 199 ? -3.156 -7.670 34.942 1.00 93.44 199 GLU A O 1
ATOM 1606 N N . ILE A 1 200 ? -3.446 -5.511 35.467 1.00 87.31 200 ILE A N 1
ATOM 1607 C CA . ILE A 1 200 ? -3.921 -5.128 34.132 1.00 87.31 200 ILE A CA 1
ATOM 1608 C C . ILE A 1 200 ? -2.816 -5.333 33.088 1.00 87.31 200 ILE A C 1
ATOM 1610 O O . ILE A 1 200 ? -3.071 -5.917 32.033 1.00 87.31 200 ILE A O 1
ATOM 1614 N N . GLU A 1 201 ? -1.580 -4.911 33.376 1.00 86.50 201 GLU A N 1
ATOM 1615 C CA . GLU A 1 201 ? -0.458 -5.053 32.440 1.00 86.50 201 GLU A CA 1
ATOM 1616 C C . GLU A 1 201 ? -0.133 -6.527 32.139 1.00 86.50 201 GLU A C 1
ATOM 1618 O O . GLU A 1 201 ? 0.093 -6.899 30.983 1.00 86.50 201 GLU A O 1
ATOM 1623 N N . THR A 1 202 ? -0.151 -7.394 33.154 1.00 89.12 202 THR A N 1
ATOM 1624 C CA . THR A 1 202 ? 0.089 -8.834 32.965 1.00 89.12 202 THR A CA 1
ATOM 1625 C C . THR A 1 202 ? -1.036 -9.522 32.198 1.00 89.12 202 THR A C 1
ATOM 1627 O O . THR A 1 202 ? -0.756 -10.400 31.379 1.00 89.12 202 THR A O 1
ATOM 1630 N N . THR A 1 203 ? -2.288 -9.101 32.394 1.00 90.81 203 THR A N 1
ATOM 1631 C CA . THR A 1 203 ? -3.438 -9.608 31.628 1.00 90.81 203 THR A CA 1
ATOM 1632 C C . THR A 1 203 ? -3.340 -9.211 30.156 1.00 90.81 203 THR A C 1
ATOM 1634 O O . THR A 1 203 ? -3.581 -10.033 29.273 1.00 90.81 203 THR A O 1
ATOM 1637 N N . LEU A 1 204 ? -2.903 -7.981 29.877 1.00 73.44 204 LEU A N 1
ATOM 1638 C CA . LEU A 1 204 ? -2.776 -7.457 28.518 1.00 73.44 204 LEU A CA 1
ATOM 1639 C C . LEU A 1 204 ? -1.643 -8.123 27.721 1.00 73.44 204 LEU A C 1
ATOM 1641 O O . LEU A 1 204 ? -1.750 -8.229 26.508 1.00 73.44 204 LEU A O 1
ATOM 1645 N N . ARG A 1 205 ? -0.589 -8.626 28.385 1.00 74.94 205 ARG A N 1
ATOM 1646 C CA . ARG A 1 205 ? 0.484 -9.416 27.740 1.00 74.94 205 ARG A CA 1
ATOM 1647 C C . ARG A 1 205 ? 0.087 -10.853 27.387 1.00 74.94 205 ARG A C 1
ATOM 1649 O O . ARG A 1 205 ? 0.832 -11.510 26.665 1.00 74.94 205 ARG A O 1
ATOM 1656 N N . ARG A 1 206 ? -1.010 -11.374 27.946 1.00 77.44 206 ARG A N 1
ATOM 1657 C CA . ARG A 1 206 ? -1.496 -12.740 27.666 1.00 77.44 206 ARG A CA 1
ATOM 1658 C C . ARG A 1 206 ? -2.484 -12.804 26.497 1.00 77.44 206 ARG A C 1
ATOM 1660 O O . ARG A 1 206 ? -2.810 -13.911 26.073 1.00 77.44 206 ARG A O 1
ATOM 1667 N N . LEU A 1 207 ? -2.964 -11.653 26.026 1.00 66.69 207 LEU A N 1
ATOM 1668 C CA . LEU A 1 207 ? -3.828 -11.496 24.852 1.00 66.69 207 LEU A CA 1
ATOM 1669 C C . LEU A 1 207 ? -2.986 -11.219 23.605 1.00 66.69 207 LEU A C 1
ATOM 1671 O O . LEU A 1 207 ? -3.372 -11.740 22.536 1.00 66.69 207 LEU A O 1
#

Foldseek 3Di:
DCPQDDPPDVVSVVVVCCVPCVVVLVVLVVVLVVLVVVLVVVVVVVVVVVVVVVVPPDDDDDDDPPVVVVVVVLVSVLSVLSNVLSVLVVVLSVLVVVCVVVVDDDPVSVVVNVVSVVVSVVSVVVSVCSDPVNVVVVVVVVCCVVPVPPPPPPVVVVVVVVVVVVVVVVPDPDPPPPVVVVVVVVVVVVVVVVVVVVVVVVVVVVD

Organism: NCBI:txid1433469

Radius of gyration: 32.85 Å; Cα contacts (8 Å, |Δi|>4): 40; chains: 1; bounding box: 66×47×102 Å

Sequence (207 aa):
ACWYRGSGQQYNLIWEWATFYGWIDASILYCAIVIIMVIRKLHLVAKKIDGLDFSSTSRSSSHPPLISKTMISSVVRRVIWYPVILLTQISCGLMETYFYINHVITPPIMIFSFIGMSIQGFLNALVFSQDIAVTQWLRYMLLIKLFSPPKITSRVILSNHLSSINSVVNDNSDNQNTVQDSSIELTKRISRISEEFNEIETTLRRL

Nearest PDB structures (foldseek):
  3g6b-assembly1_B  TM=2.322E-01  e=2.304E+00  Thermotoga maritima
  3g67-assembly1_B  TM=2.312E-01  e=3.113E+00  Thermotoga maritima